Protein AF-A0A813EN45-F1 (afdb_monomer)

Radius of gyration: 34.72 Å; Cα contacts (8 Å, |Δi|>4): 84; chains: 1; bounding box: 83×71×95 Å

Structure (mmCIF, N/CA/C/O backbone):
data_AF-A0A813EN45-F1
#
_entry.id   AF-A0A813EN45-F1
#
loop_
_atom_site.group_PDB
_atom_site.id
_atom_site.type_symbol
_atom_site.label_atom_id
_atom_site.label_alt_id
_atom_site.label_comp_id
_atom_site.label_asym_id
_atom_site.label_entity_id
_atom_site.label_seq_id
_atom_site.pdbx_PDB_ins_code
_atom_site.Cartn_x
_atom_site.Cartn_y
_atom_site.Cartn_z
_atom_site.occupancy
_atom_site.B_iso_or_equiv
_atom_site.auth_seq_id
_atom_site.auth_comp_id
_atom_site.auth_asym_id
_atom_site.auth_atom_id
_atom_site.pdbx_PDB_model_num
ATOM 1 N N . MET A 1 1 ? 45.796 -22.413 -39.050 1.00 43.69 1 MET A N 1
ATOM 2 C CA . MET A 1 1 ? 46.632 -21.240 -38.717 1.00 43.69 1 MET A CA 1
ATOM 3 C C . MET A 1 1 ? 46.067 -20.668 -37.419 1.00 43.69 1 MET A C 1
ATOM 5 O O . MET A 1 1 ? 45.232 -19.786 -37.463 1.00 43.69 1 MET A O 1
ATOM 9 N N . SER A 1 2 ? 46.197 -21.335 -36.271 1.00 37.88 2 SER A N 1
ATOM 10 C CA . SER A 1 2 ? 47.425 -21.725 -35.551 1.00 37.88 2 SER A CA 1
ATOM 11 C C . SER A 1 2 ? 48.156 -20.500 -34.988 1.00 37.88 2 SER A C 1
ATOM 13 O O . SER A 1 2 ? 49.030 -19.969 -35.656 1.00 37.88 2 SER A O 1
ATOM 15 N N . SER A 1 3 ? 47.797 -20.033 -33.788 1.00 39.19 3 SER A N 1
ATOM 16 C CA . SER A 1 3 ? 48.584 -20.350 -32.586 1.00 39.19 3 SER A CA 1
ATOM 17 C C . SER A 1 3 ? 47.949 -19.822 -31.282 1.00 39.19 3 SER A C 1
ATOM 19 O O . SER A 1 3 ? 47.210 -18.839 -31.327 1.00 39.19 3 SER A O 1
ATOM 21 N N . PRO A 1 4 ? 48.217 -20.480 -30.135 1.00 59.47 4 PRO A N 1
ATOM 22 C CA . PRO A 1 4 ? 47.580 -20.261 -28.834 1.00 59.47 4 PRO A CA 1
ATOM 23 C C . PRO A 1 4 ? 48.483 -19.489 -27.849 1.00 59.47 4 PRO A C 1
ATOM 25 O O . PRO A 1 4 ? 49.702 -19.479 -28.001 1.00 59.47 4 PRO A O 1
ATOM 28 N N . ALA A 1 5 ? 47.911 -18.913 -26.785 1.00 42.69 5 ALA A N 1
ATOM 29 C CA . ALA A 1 5 ? 48.680 -18.321 -25.685 1.00 42.69 5 ALA A CA 1
ATOM 30 C C . ALA A 1 5 ? 48.184 -18.804 -24.309 1.00 42.69 5 ALA A C 1
ATOM 32 O O . ALA A 1 5 ? 47.153 -18.378 -23.799 1.00 42.69 5 ALA A O 1
ATOM 33 N N . ALA A 1 6 ? 48.956 -19.759 -23.788 1.00 38.41 6 ALA A N 1
ATOM 34 C CA . ALA A 1 6 ? 49.387 -19.988 -22.410 1.00 38.41 6 ALA A CA 1
ATOM 35 C C . ALA A 1 6 ? 48.493 -19.565 -21.224 1.00 38.41 6 ALA A C 1
ATOM 37 O O . ALA A 1 6 ? 48.402 -18.413 -20.810 1.00 38.41 6 ALA A O 1
ATOM 38 N N . SER A 1 7 ? 47.999 -20.611 -20.573 1.00 38.81 7 SER A N 1
ATOM 39 C CA . SER A 1 7 ? 47.688 -20.757 -19.156 1.00 38.81 7 SER A CA 1
ATOM 40 C C . SER A 1 7 ? 48.871 -20.453 -18.221 1.00 38.81 7 SER A C 1
ATOM 42 O O . SER A 1 7 ? 49.912 -21.095 -18.333 1.00 38.81 7 SER A O 1
ATOM 44 N N . HIS A 1 8 ? 48.658 -19.601 -17.211 1.00 38.53 8 HIS A N 1
ATOM 45 C CA . HIS A 1 8 ? 49.369 -19.679 -15.930 1.00 38.53 8 HIS A CA 1
ATOM 46 C C . HIS A 1 8 ? 48.362 -19.771 -14.782 1.00 38.53 8 HIS A C 1
ATOM 48 O O . HIS A 1 8 ? 47.546 -18.888 -14.529 1.00 38.53 8 HIS A O 1
ATOM 54 N N . MET A 1 9 ? 48.424 -20.930 -14.145 1.00 34.69 9 MET A N 1
ATOM 55 C CA . MET A 1 9 ? 47.589 -21.460 -13.085 1.00 34.69 9 MET A CA 1
ATOM 56 C C . MET A 1 9 ? 48.304 -21.148 -11.766 1.00 34.69 9 MET A C 1
ATOM 58 O O . MET A 1 9 ? 49.352 -21.725 -11.496 1.00 34.69 9 MET A O 1
ATOM 62 N N . PHE A 1 10 ? 47.784 -20.200 -10.980 1.00 40.97 10 PHE A N 1
ATOM 63 C CA . PHE A 1 10 ? 48.254 -19.958 -9.614 1.00 40.97 10 PHE A CA 1
ATOM 64 C C . PHE A 1 10 ? 47.323 -20.671 -8.634 1.00 40.97 10 PHE A C 1
ATOM 66 O O . PHE A 1 10 ? 46.146 -20.339 -8.491 1.00 40.97 10 PHE A O 1
ATOM 73 N N . ASP A 1 11 ? 47.884 -21.702 -8.015 1.00 43.72 11 ASP A N 1
ATOM 74 C CA . ASP A 1 11 ? 47.304 -22.540 -6.979 1.00 43.72 11 ASP A CA 1
ATOM 75 C C . ASP A 1 11 ? 47.348 -21.785 -5.639 1.00 43.72 11 ASP A C 1
ATOM 77 O O . ASP A 1 11 ? 48.415 -21.530 -5.082 1.00 43.72 11 ASP A O 1
ATOM 81 N N . ALA A 1 12 ? 46.183 -21.372 -5.141 1.00 40.09 12 ALA A N 1
ATOM 82 C CA . ALA A 1 12 ? 46.012 -20.793 -3.808 1.00 40.09 12 ALA A CA 1
ATOM 83 C C . ALA A 1 12 ? 44.749 -21.370 -3.153 1.00 40.09 12 ALA A C 1
ATOM 85 O O . ALA A 1 12 ? 43.857 -20.654 -2.699 1.00 40.09 12 ALA A O 1
ATOM 86 N N . GLY A 1 13 ? 44.646 -22.700 -3.150 1.00 38.34 13 GLY A N 1
ATOM 87 C CA . GLY A 1 13 ? 43.582 -23.442 -2.483 1.00 38.34 13 GLY A CA 1
ATOM 88 C C . GLY A 1 13 ? 44.123 -24.294 -1.343 1.00 38.34 13 GLY A C 1
ATOM 89 O O . GLY A 1 13 ? 44.263 -25.498 -1.515 1.00 38.34 13 GLY A O 1
ATOM 90 N N . ARG A 1 14 ? 44.419 -23.695 -0.180 1.00 45.34 14 ARG A N 1
ATOM 91 C CA . ARG A 1 14 ? 44.583 -24.399 1.112 1.00 45.34 14 ARG A CA 1
ATOM 92 C C . ARG A 1 14 ? 44.740 -23.379 2.247 1.00 45.34 14 ARG A C 1
ATOM 94 O O . ARG A 1 14 ? 45.846 -22.932 2.488 1.00 45.34 14 ARG A O 1
ATOM 101 N N . CYS A 1 15 ? 43.628 -22.972 2.878 1.00 39.81 15 CYS A N 1
ATOM 102 C CA . CYS A 1 15 ? 43.541 -22.425 4.254 1.00 39.81 15 CYS A CA 1
ATOM 103 C C . CYS A 1 15 ? 42.131 -21.868 4.552 1.00 39.81 15 CYS A C 1
ATOM 105 O O . CYS A 1 15 ? 41.956 -20.677 4.773 1.00 39.81 15 CYS A O 1
ATOM 107 N N . CYS A 1 16 ? 41.088 -22.704 4.540 1.00 40.62 16 CYS A N 1
ATOM 108 C CA . CYS A 1 16 ? 39.801 -22.362 5.176 1.00 40.62 16 CYS A CA 1
ATOM 109 C C . CYS A 1 16 ? 39.004 -23.634 5.500 1.00 40.62 16 CYS A C 1
ATOM 111 O O . CYS A 1 16 ? 37.876 -23.834 5.061 1.00 40.62 16 CYS A O 1
ATOM 113 N N . ALA A 1 17 ? 39.624 -24.529 6.266 1.00 42.03 17 ALA A N 1
ATOM 114 C CA . ALA A 1 17 ? 38.972 -25.702 6.841 1.00 42.03 17 ALA A CA 1
ATOM 115 C C . ALA A 1 17 ? 39.254 -25.762 8.349 1.00 42.03 17 ALA A C 1
ATOM 117 O O . ALA A 1 17 ? 39.798 -26.740 8.836 1.00 42.03 17 ALA A O 1
ATOM 118 N N . ALA A 1 18 ? 38.950 -24.685 9.085 1.00 46.12 18 ALA A N 1
ATOM 119 C CA . ALA A 1 18 ? 39.051 -24.665 10.550 1.00 46.12 18 ALA A CA 1
ATOM 120 C C . ALA A 1 18 ? 38.318 -23.462 11.182 1.00 46.12 18 ALA A C 1
ATOM 122 O O . ALA A 1 18 ? 38.946 -22.607 11.790 1.00 46.12 18 ALA A O 1
ATOM 123 N N . SER A 1 19 ? 36.991 -23.359 11.042 1.00 42.56 19 SER A N 1
ATOM 124 C CA . SER A 1 19 ? 36.170 -22.482 11.912 1.00 42.56 19 SER A CA 1
ATOM 125 C C . SER A 1 19 ? 34.670 -22.756 11.768 1.00 42.56 19 SER A C 1
ATOM 127 O O . SER A 1 19 ? 33.851 -21.861 11.579 1.00 42.56 19 SER A O 1
ATOM 129 N N . ARG A 1 20 ? 34.273 -24.030 11.849 1.00 47.34 20 ARG A N 1
ATOM 130 C CA . ARG A 1 20 ? 32.856 -24.418 11.900 1.00 47.34 20 ARG A CA 1
ATOM 131 C C . ARG A 1 20 ? 32.581 -25.235 13.162 1.00 47.34 20 ARG A C 1
ATOM 133 O O . ARG A 1 20 ? 32.232 -26.403 13.098 1.00 47.34 20 ARG A O 1
ATOM 140 N N . ALA A 1 21 ? 32.782 -24.610 14.318 1.00 47.41 21 ALA A N 1
ATOM 141 C CA . ALA A 1 21 ? 32.284 -25.086 15.605 1.00 47.41 21 ALA A CA 1
ATOM 142 C C . ALA A 1 21 ? 32.226 -23.902 16.581 1.00 47.41 21 ALA A C 1
ATOM 144 O O . ALA A 1 21 ? 33.220 -23.199 16.731 1.00 47.41 21 ALA A O 1
ATOM 145 N N . ARG A 1 22 ? 31.091 -23.743 17.277 1.00 48.81 22 ARG A N 1
ATOM 146 C CA . ARG A 1 22 ? 30.780 -22.745 18.330 1.00 48.81 22 ARG A CA 1
ATOM 147 C C . ARG A 1 22 ? 30.177 -21.414 17.859 1.00 48.81 22 ARG A C 1
ATOM 149 O O . ARG A 1 22 ? 30.817 -20.375 17.902 1.00 48.81 22 ARG A O 1
ATOM 156 N N . ALA A 1 23 ? 28.886 -21.445 17.529 1.00 39.84 23 ALA A N 1
ATOM 157 C CA . ALA A 1 23 ? 27.969 -20.323 17.774 1.00 39.84 23 ALA A CA 1
ATOM 158 C C . ALA A 1 23 ? 26.514 -20.828 17.791 1.00 39.84 23 ALA A C 1
ATOM 160 O O . ALA A 1 23 ? 25.666 -20.397 17.016 1.00 39.84 23 ALA A O 1
ATOM 161 N N . SER A 1 24 ? 26.239 -21.806 18.652 1.00 44.69 24 SER A N 1
ATOM 162 C CA . SER A 1 24 ? 24.906 -22.374 18.877 1.00 44.69 24 SER A CA 1
ATOM 163 C C . SER A 1 24 ? 24.589 -22.409 20.370 1.00 44.69 24 SER A C 1
ATOM 165 O O . SER A 1 24 ? 24.261 -23.456 20.905 1.00 44.69 24 SER A O 1
ATOM 167 N N . VAL A 1 25 ? 24.721 -21.269 21.054 1.00 51.72 25 VAL A N 1
ATOM 168 C CA . VAL A 1 25 ? 24.145 -21.007 22.384 1.00 51.72 25 VAL A CA 1
ATOM 169 C C . VAL A 1 25 ? 23.902 -19.494 22.463 1.00 51.72 25 VAL A C 1
ATOM 171 O O . VAL A 1 25 ? 24.770 -18.736 22.048 1.00 51.72 25 VAL A O 1
ATOM 174 N N . LEU A 1 26 ? 22.744 -19.070 22.986 1.00 45.81 26 LEU A N 1
ATOM 175 C CA . LEU A 1 26 ? 22.243 -17.682 23.130 1.00 45.81 26 LEU A CA 1
ATOM 176 C C . LEU A 1 26 ? 21.342 -17.161 21.997 1.00 45.81 26 LEU A C 1
ATOM 178 O O . LEU A 1 26 ? 21.566 -16.113 21.397 1.00 45.81 26 LEU A O 1
ATOM 182 N N . ARG A 1 27 ? 20.210 -17.842 21.798 1.00 42.97 27 ARG A N 1
ATOM 183 C CA . ARG A 1 27 ? 18.949 -17.144 21.500 1.00 42.97 27 ARG A CA 1
ATOM 184 C C . ARG A 1 27 ? 17.768 -17.907 22.107 1.00 42.97 27 ARG A C 1
ATOM 186 O O . ARG A 1 27 ? 16.936 -18.481 21.419 1.00 42.97 27 ARG A O 1
ATOM 193 N N . CYS A 1 28 ? 17.742 -17.941 23.437 1.00 42.56 28 CYS A N 1
ATOM 194 C CA . CYS A 1 28 ? 16.607 -18.412 24.223 1.00 42.56 28 CYS A CA 1
ATOM 195 C C . CYS A 1 28 ? 16.289 -17.350 25.281 1.00 42.56 28 CYS A C 1
ATOM 197 O O . CYS A 1 28 ? 16.775 -17.415 26.401 1.00 42.56 28 CYS A O 1
ATOM 199 N N . SER A 1 29 ? 15.550 -16.310 24.896 1.00 45.91 29 SER A N 1
ATOM 200 C CA . SER A 1 29 ? 14.764 -15.499 25.830 1.00 45.91 29 SER A CA 1
ATOM 201 C C . SER A 1 29 ? 13.770 -14.641 25.048 1.00 45.91 29 SER A C 1
ATOM 203 O O . SER A 1 29 ? 14.112 -14.069 24.016 1.00 45.91 29 SER A O 1
ATOM 205 N N . ALA A 1 30 ? 12.545 -14.577 25.565 1.00 43.91 30 ALA A N 1
ATOM 206 C CA . ALA A 1 30 ? 11.435 -13.721 25.147 1.00 43.91 30 ALA A CA 1
ATOM 207 C C . ALA A 1 30 ? 10.632 -14.122 23.892 1.00 43.91 30 ALA A C 1
ATOM 209 O O . ALA A 1 30 ? 10.279 -13.292 23.059 1.00 43.91 30 ALA A O 1
ATOM 210 N N . ARG A 1 31 ? 10.182 -15.383 23.835 1.00 43.97 31 ARG A N 1
ATOM 211 C CA . ARG A 1 31 ? 8.926 -15.736 23.146 1.00 43.97 31 ARG A CA 1
ATOM 212 C C . ARG A 1 31 ? 7.759 -15.444 24.100 1.00 43.97 31 ARG A C 1
ATOM 214 O O . ARG A 1 31 ? 7.296 -16.341 24.802 1.00 43.97 31 ARG A O 1
ATOM 221 N N . ARG A 1 32 ? 7.319 -14.179 24.186 1.00 41.09 32 ARG A N 1
ATOM 222 C CA . ARG A 1 32 ? 6.077 -13.832 24.902 1.00 41.09 32 ARG A CA 1
ATOM 223 C C . ARG A 1 32 ? 4.913 -14.496 24.174 1.00 41.09 32 ARG A C 1
ATOM 225 O O . ARG A 1 32 ? 4.582 -14.132 23.050 1.00 41.09 32 ARG A O 1
ATOM 232 N N . ARG A 1 33 ? 4.327 -15.502 24.824 1.00 40.75 33 ARG A N 1
ATOM 233 C CA . ARG A 1 33 ? 3.014 -16.042 24.478 1.00 40.75 33 ARG A CA 1
ATOM 234 C C . ARG A 1 33 ? 2.013 -14.913 24.674 1.00 40.75 33 ARG A C 1
ATOM 236 O O . ARG A 1 33 ? 1.799 -14.475 25.800 1.00 40.75 33 ARG A O 1
ATOM 243 N N . VAL A 1 34 ? 1.420 -14.444 23.585 1.00 41.75 34 VAL A N 1
ATOM 244 C CA . VAL A 1 34 ? 0.148 -13.732 23.660 1.00 41.75 34 VAL A CA 1
ATOM 245 C C . VAL A 1 34 ? -0.863 -14.808 24.041 1.00 41.75 34 VAL A C 1
ATOM 247 O O . VAL A 1 34 ? -1.192 -15.675 23.234 1.00 41.75 34 VAL A O 1
ATOM 250 N N . GLY A 1 35 ? -1.220 -14.854 25.323 1.00 35.97 35 GLY A N 1
ATOM 251 C CA . GLY A 1 35 ? -2.236 -15.758 25.837 1.00 35.97 35 GLY A CA 1
ATOM 252 C C . GLY A 1 35 ? -3.591 -15.313 25.316 1.00 35.97 35 GLY A C 1
ATOM 253 O O . GLY A 1 35 ? -4.263 -14.518 25.958 1.00 35.97 35 GLY A O 1
ATOM 254 N N . TRP A 1 36 ? -3.980 -15.807 24.145 1.00 40.97 36 TRP A N 1
ATOM 255 C CA . TRP A 1 36 ? -5.390 -15.900 23.804 1.00 40.97 36 TRP A CA 1
ATOM 256 C C . TRP A 1 36 ? -5.967 -16.987 24.706 1.00 40.97 36 TRP A C 1
ATOM 258 O O . TRP A 1 36 ? -5.735 -18.177 24.489 1.00 40.97 36 TRP A O 1
ATOM 268 N N . GLY A 1 37 ? -6.644 -16.562 25.772 1.00 41.97 37 GLY A N 1
ATOM 269 C CA . GLY A 1 37 ? -7.490 -17.417 26.594 1.00 41.97 37 GLY A CA 1
ATOM 270 C C . GLY A 1 37 ? -8.698 -17.860 25.779 1.00 41.97 37 GLY A C 1
ATOM 271 O O . GLY A 1 37 ? -9.798 -17.365 25.980 1.00 41.97 37 GLY A O 1
ATOM 272 N N . ALA A 1 38 ? -8.473 -18.752 24.818 1.00 42.91 38 ALA A N 1
ATOM 273 C CA . ALA A 1 38 ? -9.520 -19.418 24.071 1.00 42.91 38 ALA A CA 1
ATOM 274 C C . ALA A 1 38 ? -9.946 -20.666 24.850 1.00 42.91 38 ALA A C 1
ATOM 276 O O . ALA A 1 38 ? -9.149 -21.575 25.096 1.00 42.91 38 ALA A O 1
ATOM 277 N N . SER A 1 39 ? -11.217 -20.675 25.240 1.00 45.75 39 SER A N 1
ATOM 278 C CA . SER A 1 39 ? -11.934 -21.825 25.778 1.00 45.75 39 SER A CA 1
ATOM 279 C C . SER A 1 39 ? -11.652 -23.080 24.937 1.00 45.75 39 SER A C 1
ATOM 281 O O . SER A 1 39 ? -11.812 -23.098 23.715 1.00 45.75 39 SER A O 1
ATOM 283 N N . ALA A 1 40 ? -11.176 -24.133 25.600 1.00 47.03 40 ALA A N 1
ATOM 284 C CA . ALA A 1 40 ? -10.474 -25.278 25.020 1.00 47.03 40 ALA A CA 1
ATOM 285 C C . ALA A 1 40 ? -11.354 -26.291 24.251 1.00 47.03 40 ALA A C 1
ATOM 287 O O . ALA A 1 40 ? -11.049 -27.482 24.249 1.00 47.03 40 ALA A O 1
ATOM 288 N N . ARG A 1 41 ? -12.443 -25.869 23.593 1.00 48.84 41 ARG A N 1
ATOM 289 C CA . ARG A 1 41 ? -13.335 -26.795 22.858 1.00 48.84 41 ARG A CA 1
ATOM 290 C C . ARG A 1 41 ? -13.594 -26.462 21.380 1.00 48.84 41 ARG A C 1
ATOM 292 O O . ARG A 1 41 ? -14.343 -27.191 20.747 1.00 48.84 41 ARG A O 1
ATOM 299 N N . GLY A 1 42 ? -12.938 -25.449 20.799 1.00 46.62 42 GLY A N 1
ATOM 300 C CA . GLY A 1 42 ? -13.138 -25.058 19.384 1.00 46.62 42 GLY A CA 1
ATOM 301 C C . GLY A 1 42 ? -11.900 -25.089 18.469 1.00 46.62 42 GLY A C 1
ATOM 302 O O . GLY A 1 42 ? -11.968 -24.652 17.325 1.00 46.62 42 GLY A O 1
ATOM 303 N N . ALA A 1 43 ? -10.745 -25.564 18.947 1.00 47.56 43 ALA A N 1
ATOM 304 C CA . ALA A 1 43 ? -9.442 -25.272 18.330 1.00 47.56 43 ALA A CA 1
ATOM 305 C C . ALA A 1 43 ? -9.049 -26.101 17.083 1.00 47.56 43 ALA A C 1
ATOM 307 O O . ALA A 1 43 ? -7.999 -25.833 16.497 1.00 47.56 43 ALA A O 1
ATOM 308 N N . SER A 1 44 ? -9.835 -27.089 16.641 1.00 50.59 44 SER A N 1
ATOM 309 C CA . SER A 1 44 ? -9.430 -27.942 15.505 1.00 50.59 44 SER A CA 1
ATOM 310 C C . SER A 1 44 ? -9.873 -27.423 14.132 1.00 50.59 44 SER A C 1
ATOM 312 O O . SER A 1 44 ? -9.213 -27.716 13.137 1.00 50.59 44 SER A O 1
ATOM 314 N N . LEU A 1 45 ? -10.931 -26.610 14.053 1.00 54.72 45 LEU A N 1
ATOM 315 C CA . LEU A 1 45 ? -11.498 -26.185 12.766 1.00 54.72 45 LEU A CA 1
ATOM 316 C C . LEU A 1 45 ? -10.827 -24.929 12.190 1.00 54.72 45 LEU A C 1
ATOM 318 O O . LEU A 1 45 ? -10.567 -24.871 10.991 1.00 54.72 45 LEU A O 1
ATOM 322 N N . GLY A 1 46 ? -10.452 -23.955 13.026 1.00 54.44 46 GLY A N 1
ATOM 323 C CA . GLY A 1 46 ? -9.864 -22.690 12.554 1.00 54.44 46 GLY A CA 1
ATOM 324 C C . GLY A 1 46 ? -8.463 -22.835 11.941 1.00 54.44 46 GLY A C 1
ATOM 325 O O . GLY A 1 46 ? -8.155 -22.215 10.925 1.00 54.44 46 GLY A O 1
ATOM 326 N N . SER A 1 47 ? -7.622 -23.707 12.509 1.00 57.47 47 SER A N 1
ATOM 327 C CA . SER A 1 47 ? -6.273 -23.967 11.978 1.00 57.47 47 SER A CA 1
ATOM 328 C C . SER A 1 47 ? -6.321 -24.780 10.680 1.00 57.47 47 SER A C 1
ATOM 330 O O . SER A 1 47 ? -5.539 -24.542 9.758 1.00 57.47 47 SER A O 1
ATOM 332 N N . ALA A 1 48 ? -7.297 -25.690 10.578 1.00 59.59 48 ALA A N 1
ATOM 333 C CA . ALA A 1 48 ? -7.557 -26.440 9.360 1.00 59.59 48 ALA A CA 1
ATOM 334 C C . ALA A 1 48 ? -8.077 -25.524 8.246 1.00 59.59 48 ALA A C 1
ATOM 336 O O . ALA A 1 48 ? -7.543 -25.598 7.147 1.00 59.59 48 ALA A O 1
ATOM 337 N N . LEU A 1 49 ? -9.017 -24.607 8.519 1.00 63.12 49 LEU A N 1
ATOM 338 C CA . LEU A 1 49 ? -9.507 -23.647 7.520 1.00 63.12 49 LEU A CA 1
ATOM 339 C C . LEU A 1 49 ? -8.434 -22.655 7.060 1.00 63.12 49 LEU A C 1
ATOM 341 O O . LEU A 1 49 ? -8.403 -22.306 5.885 1.00 63.12 49 LEU A O 1
ATOM 345 N N . CYS A 1 50 ? -7.527 -22.228 7.941 1.00 52.97 50 CYS A N 1
ATOM 346 C CA . CYS A 1 50 ? -6.443 -21.323 7.555 1.00 52.97 50 CYS A CA 1
ATOM 347 C C . CYS A 1 50 ? -5.435 -22.020 6.618 1.00 52.97 50 CYS A C 1
ATOM 349 O O . CYS A 1 50 ? -5.053 -21.471 5.585 1.00 52.97 50 CYS A O 1
ATOM 351 N N . LEU A 1 51 ? -5.083 -23.278 6.909 1.00 64.75 51 LEU A N 1
ATOM 352 C CA . LEU A 1 51 ? -4.253 -24.099 6.020 1.00 64.75 51 LEU A CA 1
ATOM 353 C C . LEU A 1 51 ? -4.995 -24.516 4.742 1.00 64.75 51 LEU A C 1
ATOM 355 O O . LEU A 1 51 ? -4.366 -24.604 3.686 1.00 64.75 51 LEU A O 1
ATOM 359 N N . LEU A 1 52 ? -6.315 -24.729 4.808 1.00 66.19 52 LEU A N 1
ATOM 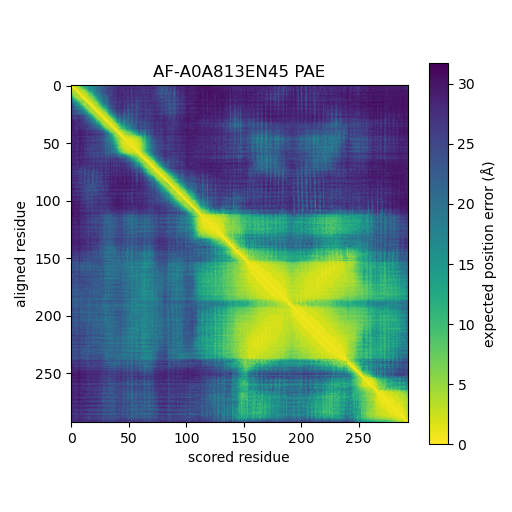360 C CA . LEU A 1 52 ? -7.137 -25.022 3.636 1.00 66.19 52 LEU A CA 1
ATOM 361 C C . LEU A 1 52 ? -7.250 -23.797 2.731 1.00 66.19 52 LEU A C 1
ATOM 363 O O . LEU A 1 52 ? -7.098 -23.966 1.535 1.00 66.19 52 LEU A O 1
ATOM 367 N N . CYS A 1 53 ? -7.422 -22.582 3.260 1.00 55.62 53 CYS A N 1
ATOM 368 C CA . CYS A 1 53 ? -7.449 -21.344 2.471 1.00 55.62 53 CYS A CA 1
ATOM 369 C C . CYS A 1 53 ? -6.107 -21.060 1.789 1.00 55.62 53 CYS A C 1
ATOM 371 O O . CYS A 1 53 ? -6.089 -20.709 0.610 1.00 55.62 53 CYS A O 1
ATOM 373 N N . VAL A 1 54 ? -4.982 -21.276 2.482 1.00 58.50 54 VAL A N 1
ATOM 374 C CA . VAL A 1 54 ? -3.645 -21.151 1.873 1.00 58.50 54 VAL A CA 1
ATOM 375 C C . VAL A 1 54 ? -3.432 -22.217 0.789 1.00 58.50 54 VAL A C 1
ATOM 377 O O . VAL A 1 54 ? -2.844 -21.924 -0.252 1.00 58.50 54 VAL A O 1
ATOM 380 N N . ARG A 1 55 ? -3.962 -23.436 0.968 1.00 60.88 55 ARG A N 1
ATOM 381 C CA . ARG A 1 55 ? -3.938 -24.476 -0.076 1.00 60.88 55 ARG A CA 1
ATOM 382 C C . ARG A 1 55 ? -4.938 -24.242 -1.211 1.00 60.88 55 ARG A C 1
ATOM 384 O O . ARG A 1 55 ? -4.621 -24.581 -2.344 1.00 60.88 55 ARG A O 1
ATOM 391 N N . LEU A 1 56 ? -6.105 -23.653 -0.954 1.00 50.97 56 LEU A N 1
ATOM 392 C CA . LEU A 1 56 ? -7.124 -23.380 -1.972 1.00 50.97 56 LEU A CA 1
ATOM 393 C C . LEU A 1 56 ? -6.738 -22.179 -2.840 1.00 50.97 56 LEU A C 1
ATOM 395 O O . LEU A 1 56 ? -6.975 -22.219 -4.044 1.00 50.97 56 LEU A O 1
ATOM 399 N N . GLN A 1 57 ? -6.062 -21.167 -2.280 1.00 52.81 57 GLN A N 1
ATOM 400 C CA . GLN A 1 57 ? -5.418 -20.122 -3.088 1.00 52.81 57 GLN A CA 1
ATOM 401 C C . GLN A 1 57 ? -4.316 -20.685 -3.995 1.00 52.81 57 GLN A C 1
ATOM 403 O O . GLN A 1 57 ? -4.100 -20.156 -5.082 1.00 52.81 57 GLN A O 1
ATOM 408 N N . LEU A 1 58 ? -3.668 -21.782 -3.592 1.00 47.41 58 LEU A N 1
ATOM 409 C CA . LEU A 1 58 ? -2.704 -22.493 -4.433 1.00 47.41 58 LEU A CA 1
ATOM 410 C C . LEU A 1 58 ? -3.362 -23.384 -5.506 1.00 47.41 58 LEU A C 1
ATOM 412 O O . LEU A 1 58 ? -2.718 -23.667 -6.512 1.00 47.41 58 LEU A O 1
ATOM 416 N N . SER A 1 59 ? -4.622 -23.804 -5.326 1.00 50.03 59 SER A N 1
ATOM 417 C CA . SER A 1 59 ? -5.307 -24.747 -6.232 1.00 50.03 59 SER A CA 1
ATOM 418 C C . SER A 1 59 ? -6.345 -24.123 -7.175 1.00 50.03 59 SER A C 1
ATOM 420 O O . SER A 1 59 ? -6.555 -24.663 -8.257 1.00 50.03 59 SER A O 1
ATOM 422 N N . CYS A 1 60 ? -6.980 -22.992 -6.842 1.00 39.75 60 CYS A N 1
ATOM 423 C CA . CYS A 1 60 ? -8.011 -22.368 -7.698 1.00 39.75 60 CYS A CA 1
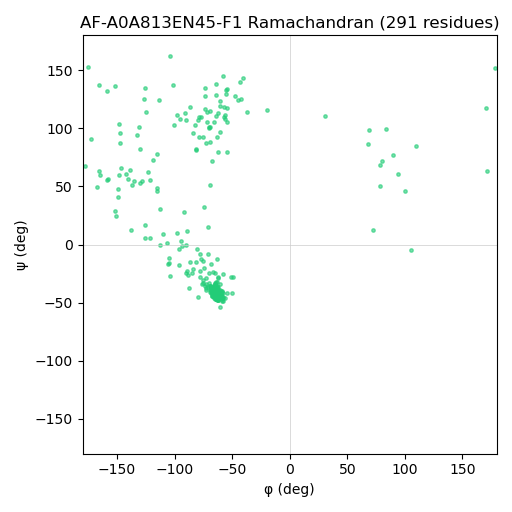ATOM 424 C C . CYS A 1 60 ? -7.465 -21.360 -8.726 1.00 39.75 60 CYS A C 1
ATOM 426 O O . CYS A 1 60 ? -8.229 -20.650 -9.375 1.00 39.75 60 CYS A O 1
ATOM 428 N N . ALA A 1 61 ? -6.148 -21.314 -8.916 1.00 43.75 61 ALA A N 1
ATOM 429 C CA . ALA A 1 61 ? -5.480 -20.397 -9.829 1.00 43.75 61 ALA A CA 1
ATOM 430 C C . ALA A 1 61 ? -4.646 -21.120 -10.910 1.00 43.75 61 ALA A C 1
ATOM 432 O O . ALA A 1 61 ? -3.470 -20.785 -11.074 1.00 43.75 61 ALA A O 1
ATOM 433 N N . PRO A 1 62 ? -5.207 -22.047 -11.720 1.00 46.22 62 PRO A N 1
ATOM 434 C CA . PRO A 1 62 ? -4.465 -22.589 -12.861 1.00 46.22 62 PRO A CA 1
ATOM 435 C C . PRO A 1 62 ? -4.127 -21.510 -13.915 1.00 46.22 62 PRO A C 1
ATOM 437 O O . PRO A 1 62 ? -3.276 -21.742 -14.764 1.00 46.22 62 PRO A O 1
ATOM 440 N N . GLY A 1 63 ? -4.727 -20.310 -13.829 1.00 45.12 63 GLY A N 1
ATOM 441 C CA . GLY A 1 63 ? -4.392 -19.143 -14.661 1.00 45.12 63 GLY A CA 1
ATOM 442 C C . GLY A 1 63 ? -3.582 -18.027 -13.979 1.00 45.12 63 GLY A C 1
ATOM 443 O O . GLY A 1 63 ? -3.079 -17.151 -14.673 1.00 45.12 63 GLY A O 1
ATOM 444 N N . PHE A 1 64 ? -3.417 -18.041 -12.649 1.00 42.84 64 PHE A N 1
ATOM 445 C CA . PHE A 1 64 ? -2.676 -16.996 -11.909 1.00 42.84 64 PHE A CA 1
ATOM 446 C C . PHE A 1 64 ? -1.281 -17.458 -11.448 1.00 42.84 64 PHE A C 1
ATOM 448 O O . PHE A 1 64 ? -0.415 -16.629 -11.173 1.00 42.84 64 PHE A O 1
ATOM 455 N N . ALA A 1 65 ? -1.010 -18.768 -11.460 1.00 39.31 65 ALA A N 1
ATOM 456 C CA . ALA A 1 65 ? 0.325 -19.315 -11.202 1.00 39.31 65 ALA A CA 1
ATOM 457 C C . ALA A 1 65 ? 1.309 -19.147 -12.384 1.00 39.31 65 ALA A C 1
ATOM 459 O O . ALA A 1 65 ? 2.516 -19.267 -12.192 1.00 39.31 65 ALA A O 1
ATOM 460 N N . ALA A 1 66 ? 0.830 -18.814 -13.590 1.00 39.12 66 ALA A N 1
ATOM 461 C CA . ALA A 1 66 ? 1.692 -18.638 -14.765 1.00 39.12 66 ALA A CA 1
ATOM 462 C C . ALA A 1 66 ? 2.389 -17.262 -14.837 1.00 39.12 66 ALA A C 1
ATOM 464 O O . ALA A 1 66 ? 3.356 -17.106 -15.576 1.00 39.12 66 ALA A O 1
ATOM 465 N N . ALA A 1 67 ? 1.945 -16.269 -14.057 1.00 41.84 67 ALA A N 1
ATOM 466 C CA . ALA A 1 67 ? 2.498 -14.911 -14.105 1.00 41.84 67 ALA A CA 1
ATOM 467 C C . ALA A 1 67 ? 3.396 -14.547 -12.907 1.00 41.84 67 ALA A C 1
ATOM 469 O O . ALA A 1 67 ? 4.183 -13.607 -12.996 1.00 41.84 67 ALA A O 1
ATOM 470 N N . ALA A 1 68 ? 3.326 -15.302 -11.804 1.00 41.41 68 ALA A N 1
ATOM 471 C CA . ALA A 1 68 ? 4.126 -15.053 -10.600 1.00 41.41 68 ALA A CA 1
ATOM 472 C C . ALA A 1 68 ? 5.419 -15.897 -10.512 1.00 41.41 68 ALA A C 1
ATOM 474 O O . ALA A 1 68 ? 6.215 -15.695 -9.599 1.00 41.41 68 ALA A O 1
ATOM 475 N N . VAL A 1 69 ? 5.660 -16.815 -11.461 1.00 41.56 69 VAL A N 1
ATOM 476 C CA . VAL A 1 69 ? 6.836 -17.722 -11.481 1.00 41.56 69 VAL A CA 1
ATOM 477 C C . VAL A 1 69 ? 7.631 -17.638 -12.802 1.00 41.56 69 VAL A C 1
ATOM 479 O O . VAL A 1 69 ? 8.485 -18.468 -13.082 1.00 41.56 69 VAL A O 1
ATOM 482 N N . ALA A 1 70 ? 7.437 -16.586 -13.605 1.00 38.16 70 ALA A N 1
ATOM 483 C CA . ALA A 1 70 ? 8.190 -16.362 -14.850 1.00 38.16 70 ALA A CA 1
ATOM 484 C C . ALA A 1 70 ? 9.126 -15.134 -14.802 1.00 38.16 70 ALA A C 1
ATOM 486 O O . ALA A 1 70 ? 9.409 -14.521 -15.825 1.00 38.16 70 ALA A O 1
ATOM 487 N N . VAL A 1 71 ? 9.652 -14.792 -13.618 1.00 42.91 71 VAL A N 1
ATOM 488 C CA . VAL A 1 71 ? 10.905 -14.014 -13.472 1.00 42.91 71 VAL A CA 1
ATOM 489 C C . VAL A 1 71 ? 11.954 -14.896 -12.782 1.00 42.91 71 VAL A C 1
ATOM 491 O O . VAL A 1 71 ? 12.619 -14.522 -11.823 1.00 42.91 71 VAL A O 1
ATOM 494 N N . ALA A 1 72 ? 12.067 -16.135 -13.257 1.00 43.16 72 ALA A N 1
ATOM 495 C CA . ALA A 1 72 ? 13.171 -17.034 -12.961 1.00 43.16 72 ALA A CA 1
ATOM 496 C C . ALA A 1 72 ? 13.412 -17.927 -14.187 1.00 43.16 72 ALA A C 1
ATOM 498 O O . ALA A 1 72 ? 12.752 -18.943 -14.365 1.00 43.16 72 ALA A O 1
ATOM 499 N N . GLY A 1 73 ? 14.369 -17.533 -15.032 1.00 37.62 73 GLY A N 1
ATOM 500 C CA . GLY A 1 73 ? 15.013 -18.437 -15.987 1.00 37.62 73 GLY A CA 1
ATOM 501 C C . GLY A 1 73 ? 14.683 -18.214 -17.463 1.00 37.62 73 GLY A C 1
ATOM 502 O O . GLY A 1 73 ? 13.910 -18.962 -18.050 1.00 37.62 73 GLY A O 1
ATOM 503 N N . GLN A 1 74 ? 15.413 -17.299 -18.107 1.00 37.50 74 GLN A N 1
ATOM 504 C CA . GLN A 1 74 ? 16.044 -17.668 -19.375 1.00 37.50 74 GLN A CA 1
ATOM 505 C C . GLN A 1 74 ? 17.535 -17.966 -19.130 1.00 37.50 74 GLN A C 1
ATOM 507 O O . GLN A 1 74 ? 18.178 -17.251 -18.355 1.00 37.50 74 GLN A O 1
ATOM 512 N N . PRO A 1 75 ? 18.084 -19.034 -19.741 1.00 41.09 75 PRO A N 1
ATOM 513 C CA . PRO A 1 75 ? 19.456 -19.477 -19.542 1.00 41.09 75 PRO A CA 1
ATOM 514 C C . PRO A 1 75 ? 20.411 -18.602 -20.356 1.00 41.09 75 PRO A C 1
ATOM 516 O O . PRO A 1 75 ? 20.699 -18.878 -21.518 1.00 41.09 75 PRO A O 1
ATOM 519 N N . VAL A 1 76 ? 20.936 -17.547 -19.736 1.00 44.44 76 VAL A N 1
ATOM 520 C CA . VAL A 1 76 ? 22.121 -16.869 -20.269 1.00 44.44 76 VAL A CA 1
ATOM 521 C C . VAL A 1 76 ? 23.327 -17.764 -20.000 1.00 44.44 76 VAL A C 1
ATOM 523 O O . VAL A 1 76 ? 23.538 -18.244 -18.884 1.00 44.44 76 VAL A O 1
ATOM 526 N N . GLY A 1 77 ? 24.079 -18.024 -21.067 1.00 38.09 77 GLY A N 1
ATOM 527 C CA . GLY A 1 77 ? 25.252 -18.878 -21.099 1.00 38.09 77 GLY A CA 1
ATOM 528 C C . GLY A 1 77 ? 26.195 -18.671 -19.916 1.00 38.09 77 GLY A C 1
ATOM 529 O O . GLY A 1 77 ? 26.472 -17.566 -19.456 1.00 38.09 77 GLY A O 1
ATOM 530 N N . ARG A 1 78 ? 26.691 -19.809 -19.445 1.00 46.09 78 ARG A N 1
ATOM 531 C CA . ARG A 1 78 ? 27.605 -20.019 -18.329 1.00 46.09 78 ARG A CA 1
ATOM 532 C C . ARG A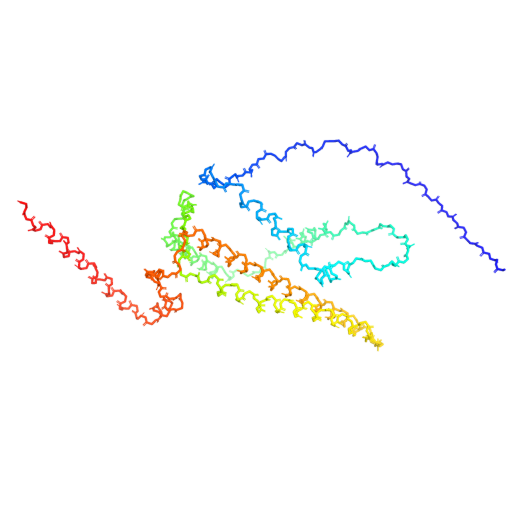 1 78 ? 28.956 -19.334 -18.577 1.00 46.09 78 ARG A C 1
ATOM 534 O O . ARG A 1 78 ? 29.929 -19.997 -18.921 1.00 46.09 78 ARG A O 1
ATOM 541 N N . ALA A 1 79 ? 29.038 -18.026 -18.358 1.00 38.22 79 ALA A N 1
ATOM 542 C CA . ALA A 1 79 ? 30.303 -17.332 -18.156 1.00 38.22 79 ALA A CA 1
ATOM 543 C C . ALA A 1 79 ? 30.625 -17.339 -16.654 1.00 38.22 79 ALA A C 1
ATOM 545 O O . ALA A 1 79 ? 29.982 -16.674 -15.844 1.00 38.22 79 ALA A O 1
ATOM 546 N N . ARG A 1 80 ? 31.613 -18.156 -16.276 1.00 52.59 80 ARG A N 1
ATOM 547 C CA . ARG A 1 80 ? 32.260 -18.119 -14.960 1.00 52.59 80 ARG A CA 1
ATOM 548 C C . ARG A 1 80 ? 32.834 -16.717 -14.729 1.00 52.59 80 ARG A C 1
ATOM 550 O O . ARG A 1 80 ? 33.857 -16.380 -15.309 1.00 52.59 80 ARG A O 1
ATOM 557 N N . ALA A 1 81 ? 32.232 -15.960 -13.822 1.00 39.56 81 ALA A N 1
ATOM 558 C CA . ALA A 1 81 ? 32.882 -14.851 -13.136 1.00 39.56 81 ALA A CA 1
ATOM 559 C C . ALA A 1 81 ? 32.573 -14.996 -11.644 1.00 39.56 81 ALA A C 1
ATOM 561 O O . ALA A 1 81 ? 31.507 -14.631 -11.154 1.00 39.56 81 ALA A O 1
ATOM 562 N N . HIS A 1 82 ? 33.494 -15.648 -10.940 1.00 43.09 82 HIS A N 1
ATOM 563 C CA . HIS A 1 82 ? 33.508 -15.671 -9.489 1.00 43.09 82 HIS A CA 1
ATOM 564 C C . HIS A 1 82 ? 33.982 -14.316 -8.969 1.00 43.09 82 HIS A C 1
ATOM 566 O O . HIS A 1 82 ? 35.025 -13.831 -9.390 1.00 43.09 82 HIS A O 1
ATOM 572 N N . GLY A 1 83 ? 33.264 -13.814 -7.967 1.00 50.91 83 GLY A N 1
ATOM 573 C CA . GLY A 1 83 ? 33.862 -13.115 -6.837 1.00 50.91 83 GLY A CA 1
ATOM 574 C C . GLY A 1 83 ? 34.160 -11.643 -7.058 1.00 50.91 83 GLY A C 1
ATOM 575 O O . GLY A 1 83 ? 35.203 -11.298 -7.580 1.00 50.91 83 GLY A O 1
ATOM 576 N N . LEU A 1 84 ? 33.262 -10.800 -6.564 1.00 50.91 84 LEU A N 1
ATOM 577 C CA . LEU A 1 84 ? 33.464 -9.488 -5.937 1.00 50.91 84 LEU A CA 1
ATOM 578 C C . LEU A 1 84 ? 32.040 -8.997 -5.624 1.00 50.91 84 LEU A C 1
ATOM 580 O O . LEU A 1 84 ? 31.127 -9.378 -6.341 1.00 50.91 84 LEU A O 1
ATOM 584 N N . TRP A 1 85 ? 31.831 -8.171 -4.599 1.00 44.50 85 TRP A N 1
ATOM 585 C CA . TRP A 1 85 ? 30.525 -7.727 -4.048 1.00 44.50 85 TRP A CA 1
ATOM 586 C C . TRP A 1 85 ? 30.048 -8.444 -2.776 1.00 44.50 85 TRP A C 1
ATOM 588 O O . TRP A 1 85 ? 28.873 -8.745 -2.605 1.00 44.50 85 TRP A O 1
ATOM 598 N N . THR A 1 86 ? 30.942 -8.600 -1.799 1.00 48.84 86 THR A N 1
ATOM 599 C CA . THR A 1 86 ? 30.545 -8.612 -0.380 1.00 48.84 86 THR A CA 1
ATOM 600 C C . THR A 1 86 ? 31.538 -7.819 0.465 1.00 48.84 86 THR A C 1
ATOM 602 O O . THR A 1 86 ? 32.214 -8.395 1.310 1.00 48.84 86 THR A O 1
ATOM 605 N N . SER A 1 87 ? 31.659 -6.507 0.236 1.00 51.97 87 SER A N 1
ATOM 606 C CA . SER A 1 87 ? 32.386 -5.600 1.149 1.00 51.97 87 SER A CA 1
ATOM 607 C C . SER A 1 87 ? 32.333 -4.140 0.677 1.00 51.97 87 SER A C 1
ATOM 609 O O . SER A 1 87 ? 33.341 -3.561 0.296 1.00 51.97 87 SER A O 1
ATOM 611 N N . ALA A 1 88 ? 31.157 -3.508 0.707 1.00 48.97 88 ALA A N 1
ATOM 612 C CA . ALA A 1 88 ? 31.048 -2.063 0.471 1.00 48.97 88 ALA A CA 1
ATOM 613 C C . ALA A 1 88 ? 29.887 -1.432 1.257 1.00 48.97 88 ALA A C 1
ATOM 615 O O . ALA A 1 88 ? 28.958 -0.872 0.691 1.00 48.97 88 ALA A O 1
ATOM 616 N N . SER A 1 89 ? 29.909 -1.538 2.588 1.00 51.84 89 SER A N 1
ATOM 617 C CA . SER A 1 89 ? 29.048 -0.706 3.453 1.00 51.84 89 SER A CA 1
ATOM 618 C C . SER A 1 89 ? 29.647 -0.434 4.836 1.00 51.84 89 SER A C 1
ATOM 620 O O . SER A 1 89 ? 28.940 -0.147 5.800 1.00 51.84 89 SER A O 1
ATOM 622 N N . ARG A 1 90 ? 30.979 -0.497 4.957 1.00 48.72 90 ARG A N 1
ATOM 623 C CA . ARG A 1 90 ? 31.673 -0.244 6.224 1.00 48.72 90 ARG A CA 1
ATOM 624 C C . ARG A 1 90 ? 32.970 0.542 6.013 1.00 48.72 90 ARG A C 1
ATOM 626 O O . ARG A 1 90 ? 34.024 0.064 6.392 1.00 48.72 90 ARG A O 1
ATOM 633 N N . SER A 1 91 ? 32.909 1.718 5.379 1.00 47.53 91 SER A N 1
ATOM 634 C CA . SER A 1 91 ? 34.049 2.658 5.365 1.00 47.53 91 SER A CA 1
ATOM 635 C C . SER A 1 91 ? 33.670 4.077 4.911 1.00 47.53 91 SER A C 1
ATOM 637 O O . SER A 1 91 ? 34.188 4.572 3.919 1.00 47.53 91 SER A O 1
ATOM 639 N N . THR A 1 92 ? 32.750 4.747 5.610 1.00 44.22 92 THR A N 1
ATOM 640 C CA . THR A 1 92 ? 32.550 6.210 5.454 1.00 44.22 92 THR A CA 1
ATOM 641 C C . THR A 1 92 ? 32.338 6.954 6.779 1.00 44.22 92 THR A C 1
ATOM 643 O O . THR A 1 92 ? 32.001 8.130 6.776 1.00 44.22 92 THR A O 1
ATOM 646 N N . ARG A 1 93 ? 32.587 6.325 7.940 1.00 44.12 93 ARG A N 1
ATOM 647 C CA . ARG A 1 93 ? 32.519 7.010 9.254 1.00 44.12 93 ARG A CA 1
ATOM 648 C C . ARG A 1 93 ? 33.865 7.488 9.813 1.00 44.12 93 ARG A C 1
ATOM 650 O O . ARG A 1 93 ? 33.910 7.919 10.957 1.00 44.12 93 ARG A O 1
ATOM 657 N N . SER A 1 94 ? 34.943 7.446 9.035 1.00 47.69 94 SER A N 1
ATOM 658 C CA . SER A 1 94 ? 36.294 7.795 9.508 1.00 47.69 94 SER A CA 1
ATOM 659 C C . SER A 1 94 ? 36.898 9.070 8.901 1.00 47.69 94 SER A C 1
ATOM 661 O O . SER A 1 94 ? 37.982 9.449 9.322 1.00 47.69 94 SER A O 1
ATOM 663 N N . CYS A 1 95 ? 36.210 9.782 7.998 1.00 42.06 95 CYS A N 1
ATOM 664 C CA . CYS A 1 95 ? 36.739 11.015 7.382 1.00 42.06 95 CYS A CA 1
ATOM 665 C C . CYS A 1 95 ? 36.033 12.317 7.813 1.00 42.06 95 CYS A C 1
ATOM 667 O O . CYS A 1 95 ? 36.324 13.367 7.264 1.00 42.06 95 CYS A O 1
ATOM 669 N N . LEU A 1 96 ? 35.150 12.281 8.819 1.00 45.09 96 LEU A N 1
ATOM 670 C CA . LEU A 1 96 ? 34.541 13.480 9.429 1.00 45.09 96 LEU A CA 1
ATOM 671 C C . LEU A 1 96 ? 34.972 13.633 10.897 1.00 45.09 96 LEU A C 1
ATOM 673 O O . LEU A 1 96 ? 34.144 13.766 11.796 1.00 45.09 96 LEU A O 1
ATOM 677 N N . ARG A 1 97 ? 36.279 13.525 11.168 1.00 45.81 97 ARG A N 1
ATOM 678 C CA . ARG A 1 97 ? 36.846 13.761 12.508 1.00 45.81 97 ARG A CA 1
ATOM 679 C C . ARG A 1 97 ? 38.279 14.302 12.449 1.00 45.81 97 ARG A C 1
ATOM 681 O O . ARG A 1 97 ? 39.158 13.769 13.116 1.00 45.81 97 ARG A O 1
ATOM 688 N N . ALA A 1 98 ? 38.514 15.317 11.618 1.00 46.56 98 ALA A N 1
ATOM 689 C CA . ALA A 1 98 ? 39.815 15.987 11.530 1.00 46.56 98 ALA A CA 1
ATOM 690 C C . ALA A 1 98 ? 39.737 17.465 11.080 1.00 46.56 98 ALA A C 1
ATOM 692 O O . ALA A 1 98 ? 40.679 17.958 10.483 1.00 46.56 98 ALA A O 1
ATOM 693 N N . GLU A 1 99 ? 38.640 18.174 11.365 1.00 49.78 99 GLU A N 1
ATOM 694 C CA . GLU A 1 99 ? 38.538 19.638 11.181 1.00 49.78 99 GLU A CA 1
ATOM 695 C C . GLU A 1 99 ? 37.715 20.248 12.326 1.00 49.78 99 GLU A C 1
ATOM 697 O O . GLU A 1 99 ? 36.621 20.773 12.138 1.00 49.78 99 GLU A O 1
ATOM 702 N N . ALA A 1 100 ? 38.193 20.091 13.561 1.00 49.25 100 ALA A N 1
ATOM 703 C CA . ALA A 1 100 ? 37.607 20.778 14.712 1.00 49.25 100 ALA A CA 1
ATOM 704 C C . ALA A 1 100 ? 38.658 21.077 15.788 1.00 49.25 100 ALA A C 1
ATOM 706 O O . ALA A 1 100 ? 38.381 20.897 16.962 1.00 49.25 100 ALA A O 1
ATOM 707 N N . ASP A 1 101 ? 39.856 21.501 15.387 1.00 48.03 101 ASP A N 1
ATOM 708 C CA . ASP A 1 101 ? 40.852 22.094 16.283 1.00 48.03 101 ASP A CA 1
ATOM 709 C C . ASP A 1 101 ? 41.636 23.135 15.474 1.00 48.03 101 ASP A C 1
ATOM 711 O O . ASP A 1 101 ? 42.635 22.833 14.828 1.00 48.03 101 ASP A O 1
ATOM 715 N N . GLY A 1 102 ? 41.119 24.361 15.432 1.00 53.03 102 GLY A N 1
ATOM 716 C CA . GLY A 1 102 ? 41.746 25.477 14.731 1.00 53.03 102 GLY A CA 1
ATOM 717 C C . GLY A 1 102 ? 40.810 26.675 14.670 1.00 53.03 102 GLY A C 1
ATOM 718 O O . GLY A 1 102 ? 39.739 26.590 14.085 1.00 53.03 102 GLY A O 1
ATOM 719 N N . ASP A 1 103 ? 41.233 27.771 15.290 1.00 47.22 103 ASP A N 1
ATOM 720 C CA . ASP A 1 103 ? 40.669 29.120 15.174 1.00 47.22 103 ASP A CA 1
ATOM 721 C C . ASP A 1 103 ? 39.407 29.430 15.998 1.00 47.22 103 ASP A C 1
ATOM 723 O O . ASP A 1 103 ? 38.302 29.676 15.521 1.00 47.22 103 ASP A O 1
ATOM 727 N N . SER A 1 104 ? 39.613 29.533 17.312 1.00 47.28 104 SER A N 1
ATOM 728 C CA . SER A 1 104 ? 38.791 30.376 18.192 1.00 47.28 104 SER A CA 1
ATOM 729 C C . SER A 1 104 ? 39.678 31.170 19.150 1.00 47.28 104 SER A C 1
ATOM 731 O O . SER A 1 104 ? 39.519 31.133 20.367 1.00 47.28 104 SER A O 1
ATOM 733 N N . ALA A 1 105 ? 40.634 31.903 18.587 1.00 51.06 105 ALA A N 1
ATOM 734 C CA . ALA A 1 105 ? 41.315 32.991 19.269 1.00 51.06 105 ALA A CA 1
ATOM 735 C C . ALA A 1 105 ? 41.216 34.237 18.380 1.00 51.06 105 ALA A C 1
ATOM 737 O O . ALA A 1 105 ? 41.607 34.205 17.222 1.00 51.06 105 ALA A O 1
ATOM 738 N N . ALA A 1 106 ? 40.688 35.321 18.953 1.00 49.19 106 ALA A N 1
ATOM 739 C CA . ALA A 1 106 ? 40.614 36.671 18.385 1.00 49.19 106 ALA A CA 1
ATOM 740 C C . ALA A 1 106 ? 39.518 36.957 17.330 1.00 49.19 106 ALA A C 1
ATOM 742 O O . ALA A 1 106 ? 39.808 37.326 16.199 1.00 49.19 106 ALA A O 1
ATOM 743 N N . ALA A 1 107 ? 38.242 36.953 17.745 1.00 47.09 107 ALA A N 1
ATOM 744 C CA . ALA A 1 107 ? 37.222 37.789 17.095 1.00 47.09 107 ALA A CA 1
ATOM 745 C C . ALA A 1 107 ? 36.115 38.260 18.067 1.00 47.09 107 ALA A C 1
ATOM 747 O O . ALA A 1 107 ? 35.176 37.541 18.392 1.00 47.09 107 ALA A O 1
ATOM 748 N N . SER A 1 108 ? 36.203 39.536 18.456 1.00 51.91 108 SER A N 1
ATOM 749 C CA . SER A 1 108 ? 35.123 40.431 18.921 1.00 51.91 108 SER A CA 1
ATOM 750 C C . SER A 1 108 ? 34.430 40.169 20.278 1.00 51.91 108 SER A C 1
ATOM 752 O O . SER A 1 108 ? 33.438 39.459 20.426 1.00 51.91 108 SER A O 1
ATOM 754 N N . SER A 1 109 ? 34.886 40.917 21.280 1.00 57.62 109 SER A N 1
ATOM 755 C CA . SER A 1 109 ? 34.359 41.060 22.644 1.00 57.62 109 SER A CA 1
ATOM 756 C C . SER A 1 109 ? 33.027 41.835 22.775 1.00 57.62 109 SER A C 1
ATOM 758 O O . SER A 1 109 ? 32.639 42.178 23.891 1.00 57.62 109 SER A O 1
ATOM 760 N N . SER A 1 110 ? 32.270 42.057 21.690 1.00 54.84 110 SER A N 1
ATOM 761 C CA . SER A 1 110 ? 31.015 42.846 21.704 1.00 54.84 110 SER A CA 1
ATOM 762 C C . SER A 1 110 ? 29.717 42.027 21.571 1.00 54.84 110 SER A C 1
ATOM 764 O O . SER A 1 110 ? 28.627 42.593 21.599 1.00 54.84 110 SER A O 1
ATOM 766 N N . GLY A 1 111 ? 29.789 40.691 21.485 1.00 54.34 111 GLY A N 1
ATOM 767 C CA . GLY A 1 111 ? 28.615 39.794 21.413 1.00 54.34 111 GLY A CA 1
ATOM 768 C C . GLY A 1 111 ? 28.128 39.216 22.757 1.00 54.34 111 GLY A C 1
ATOM 769 O O . GLY A 1 111 ? 27.200 38.400 22.801 1.00 54.34 111 GLY A O 1
ATOM 770 N N . SER A 1 112 ? 28.750 39.600 23.875 1.00 65.06 112 SER A N 1
ATOM 771 C CA . SER A 1 112 ? 28.548 38.965 25.191 1.00 65.06 112 SER A CA 1
ATOM 772 C C . SER A 1 112 ? 27.213 39.318 25.871 1.00 65.06 112 SER A C 1
ATOM 774 O O . SER A 1 112 ? 26.741 38.572 26.730 1.00 65.06 112 SER A O 1
ATOM 776 N N . GLY A 1 113 ? 26.564 40.418 25.474 1.00 76.75 113 GLY A N 1
ATOM 777 C CA . GLY A 1 113 ? 25.283 40.847 26.049 1.00 76.75 113 GLY A CA 1
ATOM 778 C C . GLY A 1 113 ? 24.072 40.083 25.502 1.00 76.75 113 GLY A C 1
ATOM 779 O O . GLY A 1 113 ? 23.215 39.630 26.264 1.00 76.75 113 GLY A O 1
ATOM 780 N N . LEU A 1 114 ? 24.006 39.896 24.180 1.00 79.94 114 LEU A N 1
ATOM 781 C CA . LEU A 1 114 ? 22.856 39.264 23.520 1.00 79.94 114 LEU A CA 1
ATOM 782 C C . LEU A 1 114 ? 22.813 37.750 23.777 1.00 79.94 114 LEU A C 1
ATOM 784 O O . LEU A 1 114 ? 21.752 37.190 24.052 1.00 79.94 114 LEU A O 1
ATOM 788 N N . SER A 1 115 ? 23.981 37.107 23.807 1.00 81.38 115 SER A N 1
ATOM 789 C CA . SER A 1 115 ? 24.128 35.693 24.169 1.00 81.38 115 SER A CA 1
ATOM 790 C C . SER A 1 115 ? 23.702 35.399 25.615 1.00 81.38 115 SER A C 1
ATOM 792 O O . SER A 1 115 ? 23.076 34.368 25.868 1.00 81.38 115 SER A O 1
ATOM 794 N N . ARG A 1 116 ? 23.951 36.315 26.566 1.00 84.19 116 ARG A N 1
ATOM 795 C CA . ARG A 1 116 ? 23.446 36.192 27.948 1.00 84.19 116 ARG A CA 1
ATOM 796 C C . ARG A 1 116 ? 21.923 36.310 28.021 1.00 84.19 116 ARG A C 1
ATOM 798 O O . ARG A 1 116 ? 21.295 35.482 28.675 1.00 84.19 116 ARG A O 1
ATOM 805 N N . ARG A 1 117 ? 21.324 37.268 27.303 1.00 86.25 117 ARG A N 1
ATOM 806 C CA . ARG A 1 117 ? 19.859 37.448 27.267 1.00 86.25 117 ARG A CA 1
ATOM 807 C C . ARG A 1 117 ? 19.131 36.241 26.672 1.00 86.25 117 ARG A C 1
ATOM 809 O O . ARG A 1 117 ? 18.117 35.822 27.221 1.00 86.25 117 ARG A O 1
ATOM 816 N N . LEU A 1 118 ? 19.658 35.650 25.596 1.00 90.06 118 LEU A N 1
ATOM 817 C CA . LEU A 1 118 ? 19.068 34.448 24.994 1.00 90.06 118 LEU A CA 1
ATOM 818 C C . LEU A 1 118 ? 19.124 33.246 25.939 1.00 90.06 118 LEU A C 1
ATOM 820 O O . LEU A 1 118 ? 18.124 32.550 26.089 1.00 90.06 118 LEU A O 1
ATOM 824 N N . ARG A 1 119 ? 20.252 33.035 26.633 1.00 92.31 119 ARG A N 1
ATOM 825 C CA . ARG A 1 119 ? 20.371 31.960 27.635 1.00 92.31 119 ARG A CA 1
ATOM 826 C C . ARG A 1 119 ? 19.395 32.145 28.794 1.00 92.31 119 ARG A C 1
ATOM 828 O O . ARG A 1 119 ? 18.832 31.165 29.268 1.00 92.31 119 ARG A O 1
ATOM 835 N N . GLN A 1 120 ? 19.180 33.386 29.227 1.00 93.62 120 GLN A N 1
ATOM 836 C CA . GLN A 1 120 ? 18.243 33.692 30.304 1.00 93.62 120 GLN A CA 1
ATOM 837 C C . GLN A 1 120 ? 16.791 33.427 29.881 1.00 93.62 120 GLN A C 1
ATOM 839 O O . GLN A 1 120 ? 16.080 32.730 30.600 1.00 93.62 120 GLN A O 1
ATOM 844 N N . ARG A 1 121 ? 16.394 33.846 28.668 1.00 92.06 121 ARG A N 1
ATOM 845 C CA . ARG A 1 121 ? 15.062 33.528 28.125 1.00 92.06 121 ARG A CA 1
ATOM 846 C C . ARG A 1 121 ? 14.837 32.034 27.915 1.00 92.06 121 ARG A C 1
ATOM 848 O O . ARG A 1 121 ? 13.746 31.556 28.205 1.00 92.06 121 ARG A O 1
ATOM 855 N N . LEU A 1 122 ? 15.850 31.298 27.448 1.00 94.69 122 LEU A N 1
ATOM 856 C CA . LEU A 1 122 ? 15.761 29.839 27.309 1.00 94.69 122 LEU A CA 1
ATOM 857 C C . LEU A 1 122 ? 15.555 29.162 28.667 1.00 94.69 122 LEU A C 1
ATOM 859 O O . LEU A 1 122 ? 14.773 28.226 28.779 1.00 94.69 122 LEU A O 1
ATOM 863 N N . LYS A 1 123 ? 16.239 29.646 29.710 1.00 94.75 123 LYS A N 1
ATOM 864 C CA . LYS A 1 123 ? 16.111 29.098 31.062 1.00 94.75 123 LYS A CA 1
ATOM 865 C C . LYS A 1 123 ? 14.710 29.327 31.636 1.00 94.75 123 LYS A C 1
ATOM 867 O O . LYS A 1 123 ? 14.145 28.400 32.206 1.00 94.75 123 LYS A O 1
ATOM 872 N N . GLU A 1 124 ? 14.142 30.516 31.430 1.00 94.69 124 GLU A N 1
ATOM 873 C CA . GLU A 1 124 ? 12.757 30.823 31.815 1.00 94.69 124 GLU A CA 1
ATOM 874 C C . GLU A 1 124 ? 11.755 29.929 31.071 1.00 94.69 124 GLU A C 1
ATOM 876 O O . GLU A 1 124 ? 10.920 29.291 31.711 1.00 94.69 124 GLU A O 1
ATOM 881 N N . THR A 1 125 ? 11.891 29.785 29.747 1.00 91.50 125 THR A N 1
ATOM 882 C CA . THR A 1 125 ? 10.975 28.936 28.957 1.00 91.50 125 THR A CA 1
ATOM 883 C C . THR A 1 125 ? 11.064 27.459 29.324 1.00 91.50 125 THR A C 1
ATOM 885 O O . THR A 1 125 ? 10.029 26.800 29.379 1.00 91.50 125 THR A O 1
ATOM 888 N N . ILE A 1 126 ? 12.259 26.938 29.623 1.00 91.75 126 ILE A N 1
ATOM 889 C CA . ILE A 1 126 ? 12.417 25.553 30.092 1.00 91.75 126 ILE A CA 1
ATOM 890 C C . ILE A 1 126 ? 11.724 25.367 31.443 1.00 91.75 126 ILE A C 1
ATOM 892 O O . ILE A 1 126 ? 10.959 24.421 31.593 1.00 91.75 126 ILE A O 1
ATOM 896 N N . SER A 1 127 ? 11.924 26.282 32.399 1.00 86.69 127 SER A N 1
ATOM 897 C CA . SER A 1 127 ? 11.289 26.168 33.720 1.00 86.69 127 SER A CA 1
ATOM 898 C C . SER A 1 127 ? 9.764 26.275 33.659 1.00 86.69 127 SER A C 1
ATOM 900 O O . SER A 1 127 ? 9.059 25.563 34.367 1.00 86.69 127 SER A O 1
ATOM 902 N N . GLU A 1 128 ? 9.233 27.117 32.771 1.00 92.50 128 GLU A N 1
ATOM 903 C CA . GLU A 1 128 ? 7.789 27.245 32.588 1.00 92.50 128 GLU A CA 1
ATOM 904 C C . GLU A 1 128 ? 7.190 26.008 31.897 1.00 92.50 128 GLU A C 1
ATOM 906 O O . GLU A 1 128 ? 6.089 25.567 32.238 1.00 92.50 128 GLU A O 1
ATOM 911 N N . GLN A 1 129 ? 7.922 25.412 30.949 1.00 83.69 129 GLN A N 1
ATOM 912 C CA . GLN A 1 129 ? 7.528 24.153 30.319 1.00 83.69 129 GLN A CA 1
ATOM 913 C C . GLN A 1 129 ? 7.625 22.975 31.285 1.00 83.69 129 GLN A C 1
ATOM 915 O O . GLN A 1 129 ? 6.759 22.112 31.240 1.00 83.69 129 GLN A O 1
ATOM 920 N N . GLU A 1 130 ? 8.597 22.945 32.191 1.00 82.94 130 GLU A N 1
ATOM 921 C CA . GLU A 1 130 ? 8.728 21.879 33.190 1.00 82.94 130 GLU A CA 1
ATOM 922 C C . GLU A 1 130 ? 7.536 21.848 34.161 1.00 82.94 130 GLU A C 1
ATOM 924 O O . GLU A 1 130 ? 7.092 20.776 34.558 1.00 82.94 130 GLU A O 1
ATOM 929 N N . VAL A 1 131 ? 6.937 23.008 34.460 1.00 83.88 131 VAL A N 1
ATOM 930 C CA . VAL A 1 131 ? 5.692 23.097 35.247 1.00 83.88 131 VAL A CA 1
ATOM 931 C C . VAL A 1 131 ? 4.457 22.690 34.429 1.00 83.88 131 VAL A C 1
ATOM 933 O O . VAL A 1 131 ? 3.487 22.174 34.984 1.00 83.88 131 VAL A O 1
ATOM 936 N N . LYS A 1 132 ? 4.468 22.917 33.109 1.00 79.19 132 LYS A N 1
ATOM 937 C CA . LYS A 1 132 ? 3.336 22.615 32.211 1.00 79.19 132 LYS A CA 1
ATOM 938 C C . LYS A 1 132 ? 3.356 21.203 31.635 1.00 79.19 132 LYS A C 1
ATOM 940 O O . LYS A 1 132 ? 2.304 20.727 31.213 1.00 79.19 132 LYS A O 1
ATOM 945 N N . VAL A 1 133 ? 4.508 20.541 31.577 1.00 76.25 133 VAL A N 1
ATOM 946 C CA . VAL A 1 133 ? 4.611 19.157 31.115 1.00 76.25 133 VAL A CA 1
ATOM 947 C C . VAL A 1 133 ? 4.176 18.272 32.281 1.00 76.25 133 VAL A C 1
ATOM 949 O O . VAL A 1 133 ? 4.916 18.161 33.258 1.00 76.25 133 VAL A O 1
ATOM 952 N N . PRO A 1 134 ? 2.980 17.654 32.228 1.00 71.12 134 PRO A N 1
ATOM 953 C CA . PRO A 1 134 ? 2.586 16.705 33.257 1.00 71.12 134 PRO A CA 1
ATOM 954 C C . PRO A 1 134 ? 3.674 15.635 33.355 1.00 71.12 134 PRO A C 1
ATOM 956 O O . PRO A 1 134 ? 4.155 15.153 32.325 1.00 71.12 134 PRO A O 1
ATOM 959 N N . ALA A 1 135 ? 4.088 15.317 34.586 1.00 76.62 135 ALA A N 1
ATOM 960 C CA . ALA A 1 135 ? 5.118 14.324 34.867 1.00 76.62 135 ALA A CA 1
ATOM 961 C C . ALA A 1 135 ? 4.904 13.099 33.972 1.00 76.62 135 ALA A C 1
ATOM 963 O O . ALA A 1 135 ? 3.790 12.570 33.911 1.00 76.62 135 ALA A O 1
ATOM 964 N N . ALA A 1 136 ? 5.948 12.719 33.226 1.00 73.50 136 ALA A N 1
ATOM 965 C CA . ALA A 1 136 ? 5.857 11.666 32.225 1.00 73.50 136 ALA A CA 1
ATOM 966 C C . ALA A 1 136 ? 5.139 10.448 32.833 1.00 73.50 136 ALA A C 1
ATOM 968 O O . ALA A 1 136 ? 5.524 10.019 33.926 1.00 73.50 136 ALA A O 1
ATOM 969 N N . PRO A 1 137 ? 4.086 9.926 32.175 1.00 72.31 137 PRO A N 1
ATOM 970 C CA . PRO A 1 137 ? 3.276 8.854 32.732 1.00 72.31 137 PRO A CA 1
ATOM 971 C C . PRO A 1 137 ? 4.190 7.687 33.103 1.00 72.31 137 PRO A C 1
ATOM 973 O O . PRO A 1 137 ? 4.905 7.145 32.256 1.00 72.31 137 PRO A O 1
ATOM 976 N N . THR A 1 138 ? 4.222 7.360 34.395 1.00 73.75 138 THR A N 1
ATOM 977 C CA . THR A 1 138 ? 5.043 6.286 34.964 1.00 73.75 138 THR A CA 1
ATOM 978 C C . THR A 1 138 ? 4.678 4.963 34.277 1.00 73.75 138 THR A C 1
ATOM 980 O O . THR A 1 138 ? 3.516 4.778 33.915 1.00 73.75 138 THR A O 1
ATOM 983 N N . GLU A 1 139 ? 5.639 4.051 34.054 1.00 67.06 139 GLU A N 1
ATOM 984 C CA . GLU A 1 139 ? 5.460 2.834 33.224 1.00 67.06 139 GLU A CA 1
ATOM 985 C C . GLU A 1 139 ? 4.200 2.006 33.551 1.00 67.06 139 GLU A C 1
ATOM 987 O O . GLU A 1 139 ? 3.624 1.388 32.653 1.00 67.06 139 GLU A O 1
ATOM 992 N N . ASP A 1 140 ? 3.711 2.057 34.792 1.00 60.97 140 ASP A N 1
ATOM 993 C CA . ASP A 1 140 ? 2.501 1.361 35.240 1.00 60.97 140 ASP A CA 1
ATOM 994 C C . ASP A 1 140 ? 1.200 1.891 34.603 1.00 60.97 140 ASP A C 1
ATOM 996 O O . ASP A 1 140 ? 0.228 1.145 34.455 1.00 60.97 140 ASP A O 1
ATOM 1000 N N . GLN A 1 141 ? 1.176 3.146 34.137 1.00 58.56 141 GLN A N 1
ATOM 1001 C CA . GLN A 1 141 ? 0.061 3.712 33.362 1.00 58.56 141 GLN A CA 1
ATOM 1002 C C . GLN A 1 141 ? 0.054 3.256 31.897 1.00 58.56 141 GLN A C 1
ATOM 1004 O O . GLN A 1 141 ? -0.925 3.478 31.186 1.00 58.56 141 GLN A O 1
ATOM 1009 N N . LYS A 1 142 ? 1.101 2.564 31.430 1.00 63.75 142 LYS A N 1
ATOM 1010 C CA . LYS A 1 142 ? 1.168 2.011 30.070 1.00 63.75 142 LYS A CA 1
ATOM 1011 C C . LYS A 1 142 ? 0.646 0.574 29.996 1.00 63.75 142 LYS A C 1
ATOM 1013 O O . LYS A 1 142 ? 1.044 -0.198 29.120 1.00 63.75 142 LYS A O 1
ATOM 1018 N N . ARG A 1 143 ? -0.278 0.184 30.879 1.00 75.94 143 ARG A N 1
ATOM 1019 C CA . ARG A 1 143 ? -1.094 -1.007 30.629 1.00 75.94 143 ARG A CA 1
ATOM 1020 C C . ARG A 1 143 ? -2.041 -0.674 29.481 1.00 75.94 143 ARG A C 1
ATOM 1022 O O . ARG A 1 143 ? -3.055 -0.014 29.672 1.00 75.94 143 ARG A O 1
ATOM 1029 N N . ILE A 1 144 ? -1.688 -1.138 28.284 1.00 76.94 144 ILE A N 1
ATOM 1030 C CA . ILE A 1 144 ? -2.560 -1.102 27.110 1.00 76.94 144 ILE A CA 1
ATOM 1031 C C . ILE A 1 144 ? -3.800 -1.928 27.462 1.00 76.94 144 ILE A C 1
ATOM 1033 O O . ILE A 1 144 ? -3.774 -3.159 27.426 1.00 76.94 144 ILE A O 1
ATOM 1037 N N . VAL A 1 145 ? -4.864 -1.248 27.886 1.00 79.38 145 VAL A N 1
ATOM 1038 C CA . VAL A 1 145 ? -6.194 -1.839 27.981 1.00 79.38 145 VAL A CA 1
ATOM 1039 C C . VAL A 1 145 ? -6.658 -1.993 26.545 1.00 79.38 145 VAL A C 1
ATOM 1041 O O . VAL A 1 145 ? -6.952 -1.010 25.867 1.00 79.38 145 VAL A O 1
ATOM 1044 N N . TYR A 1 146 ? -6.639 -3.229 26.056 1.00 79.19 146 TYR A N 1
ATOM 1045 C CA . TYR A 1 146 ? -7.267 -3.557 24.789 1.00 79.19 146 TYR A CA 1
ATOM 1046 C C . TYR A 1 146 ? -8.764 -3.359 24.988 1.00 79.19 146 TYR A C 1
ATOM 1048 O O . TYR A 1 146 ? -9.411 -4.119 25.701 1.00 79.19 146 TYR A O 1
ATOM 1056 N N . VAL A 1 147 ? -9.285 -2.271 24.433 1.00 78.25 147 VAL A N 1
ATOM 1057 C CA . VAL A 1 147 ? -10.722 -2.098 24.294 1.00 78.25 147 VAL A CA 1
ATOM 1058 C C . VAL A 1 147 ? -11.097 -2.939 23.089 1.00 78.25 147 VAL A C 1
ATOM 1060 O O . VAL A 1 147 ? -10.696 -2.612 21.967 1.00 78.25 147 VAL A O 1
ATOM 1063 N N . ASP A 1 148 ? -11.796 -4.046 23.327 1.00 78.12 148 ASP A N 1
ATOM 1064 C CA . ASP A 1 148 ? -12.362 -4.839 22.245 1.00 78.12 148 ASP A CA 1
ATOM 1065 C C . ASP A 1 148 ? -13.252 -3.907 21.430 1.00 78.12 148 ASP A C 1
ATOM 1067 O O . ASP A 1 148 ? -14.228 -3.337 21.917 1.00 78.12 148 ASP A O 1
ATOM 1071 N N . THR A 1 149 ? -12.807 -3.631 20.208 1.00 76.31 149 THR A N 1
ATOM 1072 C CA . THR A 1 149 ? -13.542 -2.751 19.313 1.00 76.31 149 THR A CA 1
ATOM 1073 C C . THR A 1 149 ? -14.756 -3.540 18.873 1.00 76.31 149 THR A C 1
ATOM 1075 O O . THR A 1 149 ? -14.601 -4.577 18.227 1.00 76.31 149 THR A O 1
ATOM 1078 N N . ASP A 1 150 ? -15.940 -3.088 19.279 1.00 75.94 150 ASP A N 1
ATOM 1079 C CA . ASP A 1 150 ? -17.175 -3.729 18.862 1.00 75.94 150 ASP A CA 1
ATOM 1080 C C . ASP A 1 150 ? -17.270 -3.651 17.332 1.00 75.94 150 ASP A C 1
ATOM 1082 O O . ASP A 1 150 ? -17.215 -2.570 16.741 1.00 75.94 150 ASP A O 1
ATOM 1086 N N . LEU A 1 151 ? -17.308 -4.820 16.697 1.00 72.69 151 LEU A N 1
ATOM 1087 C CA . LEU A 1 151 ? -17.396 -4.979 15.245 1.00 72.69 151 LEU A CA 1
ATOM 1088 C C . LEU A 1 151 ? -18.857 -5.037 14.782 1.00 72.69 151 LEU A C 1
ATOM 1090 O O . LEU A 1 151 ? -19.108 -5.138 13.579 1.00 72.69 151 LEU A O 1
ATOM 1094 N N . ASN A 1 152 ? -19.815 -4.953 15.712 1.00 77.25 152 ASN A N 1
ATOM 1095 C CA . ASN A 1 152 ? -21.222 -4.799 15.385 1.00 77.25 152 ASN A CA 1
ATOM 1096 C C . ASN A 1 152 ? -21.421 -3.498 14.592 1.00 77.25 152 ASN A C 1
ATOM 1098 O O . ASN A 1 152 ? -21.042 -2.409 15.034 1.00 77.25 152 ASN A O 1
ATOM 1102 N N . GLY A 1 153 ? -21.997 -3.627 13.396 1.00 77.31 153 GLY A N 1
ATOM 1103 C CA . GLY A 1 153 ? -22.273 -2.522 12.473 1.00 77.31 153 GLY A CA 1
ATOM 1104 C C . GLY A 1 153 ? -21.341 -2.423 11.260 1.00 77.31 153 GLY A C 1
ATOM 1105 O O . GLY A 1 153 ? -21.588 -1.589 10.391 1.00 77.31 153 GLY A O 1
ATOM 1106 N N . VAL A 1 154 ? -20.297 -3.253 11.153 1.00 83.44 154 VAL A N 1
ATOM 1107 C CA . VAL A 1 154 ? -19.489 -3.331 9.923 1.00 83.44 154 VAL A CA 1
ATOM 1108 C C . VAL A 1 154 ? -20.058 -4.403 8.997 1.00 83.44 154 VAL A C 1
ATOM 1110 O O . VAL A 1 154 ? -19.968 -5.592 9.292 1.00 83.44 154 VAL A O 1
ATOM 1113 N N . ASP A 1 155 ? -20.586 -3.994 7.842 1.00 90.12 155 ASP A N 1
ATOM 1114 C CA . ASP A 1 155 ? -21.067 -4.929 6.824 1.00 90.12 155 ASP A CA 1
ATOM 1115 C C . ASP A 1 155 ? -19.894 -5.691 6.172 1.00 90.12 155 ASP A C 1
ATOM 1117 O O . ASP A 1 155 ? -19.089 -5.088 5.447 1.00 90.12 155 ASP A O 1
ATOM 1121 N N . PRO A 1 156 ? -19.790 -7.029 6.334 1.00 92.31 156 PRO A N 1
ATOM 1122 C CA . PRO A 1 156 ? -18.684 -7.803 5.764 1.00 92.31 156 PRO A CA 1
ATOM 1123 C C . PRO A 1 156 ? -18.673 -7.742 4.233 1.00 92.31 156 PRO A C 1
ATOM 1125 O O . PRO A 1 156 ? -17.610 -7.739 3.610 1.00 92.31 156 PRO A O 1
ATOM 1128 N N . VAL A 1 157 ? -19.858 -7.642 3.624 1.00 93.94 157 VAL A N 1
ATOM 1129 C CA . VAL A 1 157 ? -20.030 -7.534 2.171 1.00 93.94 157 VAL A CA 1
ATOM 1130 C C . VAL A 1 157 ? -19.389 -6.252 1.644 1.00 93.94 157 VAL A C 1
ATOM 1132 O O . VAL A 1 157 ? -18.700 -6.295 0.627 1.00 93.94 157 VAL A O 1
ATOM 1135 N N . VAL A 1 158 ? -19.540 -5.129 2.354 1.00 93.19 158 VAL A N 1
ATOM 1136 C CA . VAL A 1 158 ? -18.954 -3.841 1.953 1.00 93.19 158 VAL A CA 1
ATOM 1137 C C . VAL A 1 158 ? -17.429 -3.892 2.041 1.00 93.19 158 VAL A C 1
ATOM 1139 O O . VAL A 1 158 ? -16.752 -3.441 1.117 1.00 93.19 158 VAL A O 1
ATOM 1142 N N . CYS A 1 159 ? -16.869 -4.508 3.089 1.00 93.75 159 CYS A N 1
ATOM 1143 C CA . CYS A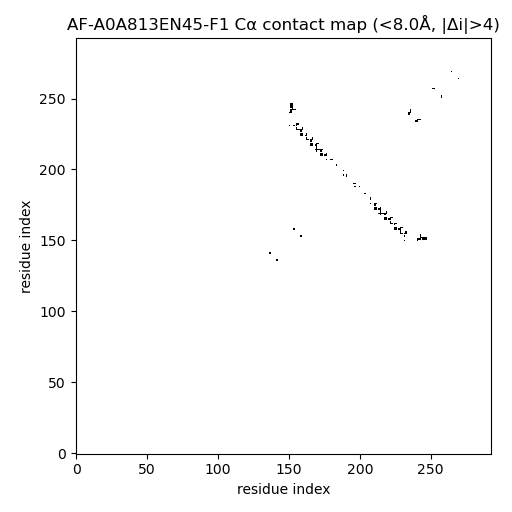 1 159 ? -15.421 -4.710 3.194 1.00 93.75 159 CYS A CA 1
ATOM 1144 C C . CYS A 1 159 ? -14.871 -5.571 2.047 1.00 93.75 159 CYS A C 1
ATOM 1146 O O . CYS A 1 159 ? -13.867 -5.211 1.429 1.00 93.75 159 CYS A O 1
ATOM 1148 N N . ILE A 1 160 ? -15.533 -6.688 1.729 1.00 95.81 160 ILE A N 1
ATOM 1149 C CA . ILE A 1 160 ? -15.097 -7.578 0.645 1.00 95.81 160 ILE A CA 1
ATOM 1150 C C . ILE A 1 160 ? -15.210 -6.864 -0.708 1.00 95.81 160 ILE A C 1
ATOM 1152 O O . ILE A 1 160 ? -14.247 -6.874 -1.477 1.00 95.81 160 ILE A O 1
ATOM 1156 N N . LEU A 1 161 ? -16.322 -6.178 -0.983 1.00 96.69 161 LEU A N 1
ATOM 1157 C CA . LEU A 1 161 ? -16.499 -5.412 -2.221 1.00 96.69 161 LEU A CA 1
ATOM 1158 C C . LEU A 1 161 ? -15.486 -4.267 -2.346 1.00 96.69 161 LEU A C 1
ATOM 1160 O O . LEU A 1 161 ? -14.962 -4.049 -3.435 1.00 96.69 161 LEU A O 1
ATOM 1164 N N . GLY A 1 162 ? -15.138 -3.592 -1.247 1.00 95.25 162 GLY A N 1
ATOM 1165 C CA . GLY A 1 162 ? -14.110 -2.545 -1.230 1.00 95.25 162 GLY A CA 1
ATOM 1166 C C . GLY A 1 162 ? -12.695 -3.054 -1.541 1.00 95.25 162 GLY A C 1
ATOM 1167 O O . GLY A 1 162 ? -11.857 -2.304 -2.051 1.00 95.25 162 GLY A O 1
ATOM 1168 N N . SER A 1 163 ? -12.420 -4.341 -1.307 1.00 97.19 163 SER A N 1
ATOM 1169 C CA . SER A 1 163 ? -11.126 -4.944 -1.658 1.00 97.19 163 SER A CA 1
ATOM 1170 C C . SER A 1 163 ? -10.942 -5.138 -3.172 1.00 97.19 163 SER A C 1
ATOM 1172 O O . SER A 1 163 ? -9.818 -5.032 -3.665 1.00 97.19 163 SER A O 1
ATOM 1174 N N . VAL A 1 164 ? -12.033 -5.334 -3.926 1.00 97.75 164 VAL A N 1
ATOM 1175 C CA . VAL A 1 164 ? -12.017 -5.600 -5.377 1.00 97.75 164 VAL A CA 1
ATOM 1176 C C . VAL A 1 164 ? -11.382 -4.466 -6.197 1.00 97.75 164 VAL A C 1
ATOM 1178 O O . VAL A 1 164 ? -10.442 -4.752 -6.941 1.00 97.75 164 VAL A O 1
ATOM 1181 N N . PRO A 1 165 ? -11.802 -3.187 -6.086 1.00 97.81 165 PRO A N 1
ATOM 1182 C CA . PRO A 1 165 ? -11.183 -2.108 -6.858 1.00 97.81 165 PRO A CA 1
ATOM 1183 C C . PRO A 1 165 ? -9.714 -1.890 -6.470 1.00 97.81 165 PRO A C 1
ATOM 1185 O O . PRO A 1 165 ? -8.888 -1.596 -7.330 1.00 97.81 165 PRO A O 1
ATOM 1188 N N . THR A 1 166 ? -9.360 -2.100 -5.199 1.00 96.75 166 THR A N 1
ATOM 1189 C CA . THR A 1 166 ? -7.975 -1.978 -4.716 1.00 96.75 166 THR A CA 1
ATOM 1190 C C . THR A 1 166 ? -7.079 -3.072 -5.308 1.00 96.75 166 THR A C 1
ATOM 1192 O O . THR A 1 166 ? -5.973 -2.792 -5.775 1.00 96.75 166 THR A O 1
ATOM 1195 N N . ALA A 1 167 ? -7.576 -4.313 -5.366 1.00 97.50 167 ALA A N 1
ATOM 1196 C CA . ALA A 1 167 ? -6.898 -5.420 -6.037 1.00 97.50 167 ALA A CA 1
ATOM 1197 C C . ALA A 1 167 ? -6.775 -5.177 -7.551 1.00 97.50 167 ALA A C 1
ATOM 1199 O O . ALA A 1 167 ? -5.714 -5.413 -8.129 1.00 97.50 167 ALA A O 1
ATOM 1200 N N . GLY A 1 168 ? -7.828 -4.643 -8.181 1.00 97.75 168 GLY A N 1
ATOM 1201 C CA . GLY A 1 168 ? -7.819 -4.250 -9.590 1.00 97.75 168 GLY A CA 1
ATOM 1202 C C . GLY A 1 168 ? -6.754 -3.196 -9.901 1.00 97.75 168 GLY A C 1
ATOM 1203 O O . GLY A 1 168 ? -6.015 -3.345 -10.871 1.00 97.75 168 GLY A O 1
ATOM 1204 N N . LEU A 1 169 ? -6.603 -2.179 -9.046 1.00 97.38 169 LEU A N 1
ATOM 1205 C CA . LEU A 1 169 ? -5.542 -1.173 -9.175 1.00 97.38 169 LEU A CA 1
ATOM 1206 C C . LEU A 1 169 ? -4.144 -1.777 -9.010 1.00 97.38 169 LEU A C 1
ATOM 1208 O O . LEU A 1 169 ? -3.256 -1.470 -9.804 1.00 97.38 169 LEU A O 1
ATOM 1212 N N . SER A 1 170 ? -3.943 -2.659 -8.026 1.00 97.81 170 SER A N 1
ATOM 1213 C CA . SER A 1 170 ? -2.669 -3.374 -7.851 1.00 97.81 170 SER A CA 1
ATOM 1214 C C . SER A 1 170 ? -2.299 -4.182 -9.101 1.00 97.81 170 SER A C 1
ATOM 1216 O O . SER A 1 170 ? -1.176 -4.074 -9.601 1.00 97.81 170 SER A O 1
ATOM 1218 N N . TYR A 1 171 ? -3.265 -4.918 -9.661 1.00 97.56 171 TYR A N 1
ATOM 1219 C CA . TYR A 1 171 ? -3.083 -5.652 -10.912 1.00 97.56 171 TYR A CA 1
ATOM 1220 C C . TYR A 1 171 ? -2.799 -4.716 -12.097 1.00 97.56 171 TYR A C 1
ATOM 1222 O O . TYR A 1 171 ? -1.913 -4.997 -12.904 1.00 97.56 171 TYR A O 1
ATOM 1230 N N . GLY A 1 172 ? -3.488 -3.574 -12.167 1.00 97.69 172 GLY A N 1
ATOM 1231 C CA . GLY A 1 172 ? -3.255 -2.539 -13.172 1.00 97.69 172 GLY A CA 1
ATOM 1232 C C . GLY A 1 172 ? -1.823 -2.001 -13.142 1.00 97.69 172 GLY A C 1
ATOM 1233 O O . GLY A 1 172 ? -1.180 -1.932 -14.188 1.00 97.69 172 GLY A O 1
ATOM 1234 N N . PHE A 1 173 ? -1.282 -1.700 -11.957 1.00 97.50 173 PHE A N 1
ATOM 1235 C CA . PHE A 1 173 ? 0.117 -1.281 -11.817 1.00 97.50 173 PHE A CA 1
ATOM 1236 C C . PHE A 1 173 ? 1.099 -2.383 -12.216 1.00 97.50 173 PHE A C 1
ATOM 1238 O O . PHE A 1 173 ? 2.081 -2.097 -12.898 1.00 97.50 173 PHE A O 1
ATOM 1245 N N . TRP A 1 174 ? 0.827 -3.639 -11.856 1.00 96.19 174 TRP A N 1
ATOM 1246 C CA . TRP A 1 174 ? 1.667 -4.763 -12.273 1.00 96.19 174 TRP A CA 1
ATOM 1247 C C . TRP A 1 174 ? 1.688 -4.930 -13.801 1.00 96.19 174 TRP A C 1
ATOM 1249 O O . TRP A 1 174 ? 2.760 -5.052 -14.399 1.00 96.19 174 TRP A O 1
ATOM 1259 N N . ALA A 1 175 ? 0.523 -4.864 -14.453 1.00 97.44 175 ALA A N 1
ATOM 1260 C CA . ALA A 1 175 ? 0.417 -4.916 -15.909 1.00 97.44 175 ALA A CA 1
ATOM 1261 C C . ALA A 1 175 ? 1.117 -3.718 -16.572 1.00 97.44 175 ALA A C 1
ATOM 1263 O O . ALA A 1 175 ? 1.836 -3.885 -17.557 1.00 97.44 175 ALA A O 1
ATOM 1264 N N . PHE A 1 176 ? 0.971 -2.521 -15.999 1.00 97.00 176 PHE A N 1
ATOM 1265 C CA . PHE A 1 176 ? 1.661 -1.318 -16.455 1.00 97.00 176 PHE A CA 1
ATOM 1266 C C . PHE A 1 176 ? 3.188 -1.474 -16.404 1.00 97.00 176 PHE A C 1
ATOM 1268 O O . PHE A 1 176 ? 3.866 -1.134 -17.378 1.00 97.00 176 PHE A O 1
ATOM 1275 N N . THR A 1 177 ? 3.736 -2.044 -15.325 1.00 96.19 177 THR A N 1
ATOM 1276 C CA . THR A 1 177 ? 5.174 -2.338 -15.222 1.00 96.19 177 THR A CA 1
ATOM 1277 C C . THR A 1 177 ? 5.629 -3.296 -16.328 1.00 96.19 177 THR A C 1
ATOM 1279 O O . THR A 1 177 ? 6.656 -3.048 -16.958 1.00 96.19 177 THR A O 1
ATOM 1282 N N . GLN A 1 178 ? 4.857 -4.349 -16.622 1.00 96.81 178 GLN A N 1
ATOM 1283 C CA . GLN A 1 178 ? 5.181 -5.311 -17.686 1.00 96.81 178 GLN A CA 1
ATOM 1284 C C . GLN A 1 178 ? 5.166 -4.670 -19.080 1.00 96.81 178 GLN A C 1
ATOM 1286 O O . GLN A 1 178 ? 6.085 -4.881 -19.872 1.00 96.81 178 GLN A O 1
ATOM 1291 N N . THR A 1 179 ? 4.144 -3.868 -19.383 1.00 97.44 179 THR A N 1
ATOM 1292 C CA . THR A 1 179 ? 4.031 -3.167 -20.672 1.00 97.44 179 THR A CA 1
ATOM 1293 C C . THR A 1 179 ? 5.160 -2.160 -20.853 1.00 97.44 179 THR A C 1
ATOM 1295 O O . THR A 1 179 ? 5.789 -2.121 -21.907 1.00 97.44 179 THR A O 1
ATOM 1298 N N . THR A 1 180 ? 5.478 -1.400 -19.806 1.00 95.81 180 THR A N 1
ATOM 1299 C CA . THR A 1 180 ? 6.575 -0.424 -19.824 1.00 95.81 180 THR A CA 1
ATOM 1300 C C . THR A 1 180 ? 7.930 -1.107 -20.021 1.00 95.81 180 THR A C 1
ATOM 1302 O O . THR A 1 180 ? 8.752 -0.640 -20.807 1.00 95.81 180 THR A O 1
ATOM 1305 N N . ALA A 1 181 ? 8.158 -2.248 -19.362 1.00 96.00 181 ALA A N 1
ATOM 1306 C CA . ALA A 1 181 ? 9.382 -3.025 -19.538 1.00 96.00 181 ALA A CA 1
ATOM 1307 C C . ALA A 1 181 ? 9.547 -3.520 -20.985 1.00 96.00 181 ALA A C 1
ATOM 1309 O O . ALA A 1 181 ? 10.631 -3.390 -21.548 1.00 96.00 181 ALA A O 1
ATOM 1310 N N . LYS A 1 182 ? 8.475 -4.029 -21.609 1.00 97.19 182 LYS A N 1
ATOM 1311 C CA . LYS A 1 182 ? 8.489 -4.425 -23.029 1.00 97.19 182 LYS A CA 1
ATOM 1312 C C . LYS A 1 182 ? 8.759 -3.237 -23.949 1.00 97.19 182 LYS A C 1
ATOM 1314 O O . LYS A 1 182 ? 9.595 -3.341 -24.840 1.00 97.19 182 LYS A O 1
ATOM 1319 N N . TRP A 1 183 ? 8.123 -2.098 -23.683 1.00 96.81 183 TRP A N 1
ATOM 1320 C CA . TRP A 1 183 ? 8.303 -0.890 -24.484 1.00 96.81 183 TRP A CA 1
ATOM 1321 C C . TRP A 1 183 ? 9.765 -0.415 -24.508 1.00 96.81 183 TRP A C 1
ATOM 1323 O O . TRP A 1 183 ? 10.280 -0.070 -25.572 1.00 96.81 183 TRP A O 1
ATOM 1333 N N . PHE A 1 184 ? 10.467 -0.474 -23.368 1.00 94.94 184 PHE A N 1
ATOM 1334 C CA . PHE A 1 184 ? 11.895 -0.137 -23.296 1.00 94.94 184 PHE A CA 1
ATOM 1335 C C . PHE A 1 184 ? 12.815 -1.151 -23.991 1.00 94.94 184 PHE A C 1
ATOM 1337 O O . PHE A 1 184 ? 13.912 -0.776 -24.400 1.00 94.94 184 PHE A O 1
ATOM 1344 N N . LEU A 1 185 ? 12.394 -2.411 -24.141 1.00 95.62 185 LEU A N 1
ATOM 1345 C CA . LEU A 1 185 ? 13.144 -3.406 -24.916 1.00 95.62 185 LEU A CA 1
ATOM 1346 C C . LEU A 1 185 ? 13.032 -3.154 -26.425 1.00 95.62 185 LEU A C 1
ATOM 1348 O O . LEU A 1 185 ? 14.000 -3.366 -27.150 1.00 95.62 185 LEU A O 1
ATOM 1352 N N . GLU A 1 186 ? 11.869 -2.696 -26.892 1.00 97.50 186 GLU A N 1
ATOM 1353 C CA . GLU A 1 186 ? 11.615 -2.408 -28.310 1.00 97.50 186 GLU A CA 1
ATOM 1354 C C . GLU A 1 186 ? 12.230 -1.077 -28.770 1.00 97.50 186 GLU A C 1
ATOM 1356 O O . GLU A 1 186 ? 12.589 -0.941 -29.938 1.00 97.50 186 GLU A O 1
ATOM 1361 N N . HIS A 1 187 ? 12.391 -0.111 -27.859 1.00 95.69 187 HIS A N 1
ATOM 1362 C CA . HIS A 1 187 ? 12.889 1.235 -28.161 1.00 95.69 187 HIS A CA 1
ATOM 1363 C C . HIS A 1 187 ? 14.200 1.537 -27.415 1.00 95.69 187 HIS A C 1
ATOM 1365 O O . HIS A 1 187 ? 14.208 2.323 -26.460 1.00 95.69 187 HIS A O 1
ATOM 1371 N N . PRO A 1 188 ? 15.335 0.937 -27.825 1.00 92.06 188 PRO A N 1
ATOM 1372 C CA . PRO A 1 188 ? 16.629 1.288 -27.259 1.00 92.06 188 PRO A CA 1
ATOM 1373 C C . PRO A 1 188 ? 16.982 2.748 -27.582 1.00 92.06 188 PRO A C 1
ATOM 1375 O O . PRO A 1 188 ? 16.798 3.226 -28.702 1.00 92.06 188 PRO A O 1
ATOM 1378 N N . LEU A 1 189 ? 17.523 3.467 -26.595 1.00 92.12 189 LEU A N 1
ATOM 1379 C CA . LEU A 1 189 ? 17.957 4.858 -26.743 1.00 92.12 189 LEU A CA 1
ATOM 1380 C C . LEU A 1 189 ? 19.246 4.932 -27.580 1.00 92.12 189 LEU A C 1
ATOM 1382 O O . LEU A 1 189 ? 20.349 4.936 -27.036 1.00 92.12 189 LEU A O 1
ATOM 1386 N N . ALA A 1 190 ? 19.116 5.008 -28.904 1.00 92.19 190 ALA A N 1
ATOM 1387 C CA . ALA A 1 190 ? 20.228 5.294 -29.807 1.00 92.19 190 ALA A CA 1
ATOM 1388 C C . ALA A 1 190 ? 20.486 6.811 -29.840 1.00 92.19 190 ALA A C 1
ATOM 1390 O O . ALA A 1 190 ? 19.976 7.522 -30.701 1.00 92.19 190 ALA A O 1
ATOM 1391 N N . THR A 1 191 ? 21.223 7.327 -28.854 1.00 93.31 191 THR A N 1
ATOM 1392 C CA . THR A 1 191 ? 21.681 8.727 -28.852 1.00 93.31 191 THR A CA 1
ATOM 1393 C C . THR A 1 191 ? 23.194 8.786 -28.670 1.00 93.31 191 THR A C 1
ATOM 1395 O O . THR A 1 191 ? 23.737 8.114 -27.795 1.00 93.31 191 THR A O 1
ATOM 1398 N N . ASP A 1 192 ? 23.872 9.614 -29.470 1.00 95.75 192 ASP A N 1
ATOM 1399 C CA . ASP A 1 192 ? 25.336 9.786 -29.415 1.00 95.75 192 ASP A CA 1
ATOM 1400 C C . ASP A 1 192 ? 25.790 10.665 -28.233 1.00 95.75 192 ASP A C 1
ATOM 1402 O O . ASP A 1 192 ? 26.968 10.720 -27.873 1.00 95.75 192 ASP A O 1
ATOM 1406 N N . PHE A 1 193 ? 24.848 11.351 -27.581 1.00 96.12 193 PHE A N 1
ATOM 1407 C CA . PHE A 1 193 ? 25.117 12.192 -26.422 1.00 96.12 193 PHE A CA 1
ATOM 1408 C C . PHE A 1 193 ? 25.180 11.359 -25.137 1.00 96.12 193 PHE A C 1
ATOM 1410 O O . PHE A 1 193 ? 24.161 11.018 -24.532 1.00 96.12 193 PHE A O 1
ATOM 1417 N N . TYR A 1 194 ? 26.400 11.107 -24.660 1.00 95.06 194 TYR A N 1
ATOM 1418 C CA . TYR A 1 194 ? 26.664 10.323 -23.448 1.00 95.06 194 TYR A CA 1
ATOM 1419 C C . TYR A 1 194 ? 25.855 10.736 -22.194 1.00 95.06 194 TYR A C 1
ATOM 1421 O O . TYR A 1 194 ? 25.359 9.849 -21.488 1.00 95.06 194 TYR A O 1
ATOM 1429 N N . PRO A 1 195 ? 25.664 12.039 -21.884 1.00 96.62 195 PRO A N 1
ATOM 1430 C CA . PRO A 1 195 ? 24.875 12.441 -20.718 1.00 96.62 195 PRO A CA 1
ATOM 1431 C C . PRO A 1 195 ? 23.395 12.053 -20.833 1.00 96.62 195 PRO A C 1
ATOM 1433 O O . PRO A 1 195 ? 22.795 11.637 -19.841 1.00 96.62 195 PRO A O 1
ATOM 1436 N N . ALA A 1 196 ? 22.820 12.143 -22.038 1.00 95.69 196 ALA A N 1
ATOM 1437 C CA . ALA A 1 196 ? 21.421 11.801 -22.286 1.00 95.69 196 ALA A CA 1
ATOM 1438 C C . ALA A 1 196 ? 21.171 10.302 -22.075 1.00 95.69 196 ALA A C 1
ATOM 1440 O O . ALA A 1 196 ? 20.178 9.924 -21.453 1.00 95.69 196 ALA A O 1
ATOM 1441 N N . LEU A 1 197 ? 22.117 9.454 -22.492 1.00 96.31 197 LEU A N 1
ATOM 1442 C CA . LEU A 1 197 ? 22.035 8.006 -22.305 1.00 96.31 197 LEU A CA 1
ATOM 1443 C C . LEU A 1 197 ? 22.007 7.609 -20.818 1.00 96.31 197 LEU A C 1
ATOM 1445 O O . LEU A 1 197 ? 21.152 6.827 -20.398 1.00 96.31 197 LEU A O 1
ATOM 1449 N N . ARG A 1 198 ? 22.913 8.168 -20.000 1.00 96.06 198 ARG A N 1
ATOM 1450 C CA . ARG A 1 198 ? 22.946 7.888 -18.550 1.00 96.06 198 ARG A CA 1
ATOM 1451 C C . ARG A 1 198 ? 21.663 8.334 -17.859 1.00 96.06 198 ARG A C 1
ATOM 1453 O O . ARG A 1 198 ? 21.138 7.610 -17.017 1.00 96.06 198 ARG A O 1
ATOM 1460 N N . LEU A 1 199 ? 21.170 9.516 -18.215 1.00 96.19 199 LEU A N 1
ATOM 1461 C CA . LEU A 1 199 ? 19.957 10.077 -17.637 1.00 96.19 199 LEU A CA 1
ATOM 1462 C C . LEU A 1 199 ? 18.727 9.238 -18.021 1.00 96.19 199 LEU A C 1
ATOM 1464 O O . LEU A 1 199 ? 17.945 8.880 -17.143 1.00 96.19 199 LEU A O 1
ATOM 1468 N N . GLY A 1 200 ? 18.613 8.819 -19.284 1.00 94.75 200 GLY A N 1
ATOM 1469 C CA . GLY A 1 200 ? 17.549 7.924 -19.746 1.00 94.75 200 GLY A CA 1
ATOM 1470 C C . GLY A 1 200 ? 17.494 6.603 -18.971 1.00 94.75 200 GLY A C 1
ATOM 1471 O O . GLY A 1 200 ? 16.429 6.218 -18.493 1.00 94.75 200 GLY A O 1
ATOM 1472 N N . LEU A 1 201 ? 18.643 5.958 -18.751 1.00 94.88 201 LEU A N 1
ATOM 1473 C CA . LEU A 1 201 ? 18.747 4.719 -17.962 1.00 94.88 201 LEU A CA 1
ATOM 1474 C C . LEU A 1 201 ? 18.260 4.886 -16.510 1.00 94.88 201 LEU A C 1
ATOM 1476 O O . LEU A 1 201 ? 17.574 4.013 -15.967 1.00 94.88 201 LEU A O 1
ATOM 1480 N N . VAL A 1 202 ? 18.575 6.020 -15.880 1.00 97.06 202 VAL A N 1
ATOM 1481 C CA . VAL A 1 202 ? 18.090 6.336 -14.526 1.00 97.06 202 VAL A CA 1
ATOM 1482 C C . VAL A 1 202 ? 16.573 6.538 -14.522 1.00 97.06 202 VAL A C 1
ATOM 1484 O O . VAL A 1 202 ? 15.894 6.016 -13.640 1.00 97.06 202 VAL A O 1
ATOM 1487 N N . PHE A 1 203 ? 16.011 7.223 -15.521 1.00 96.06 203 PHE A N 1
ATOM 1488 C CA . PHE A 1 203 ? 14.560 7.411 -15.609 1.00 96.06 203 PHE A CA 1
ATOM 1489 C C . PHE A 1 203 ? 13.804 6.096 -15.840 1.00 96.06 203 PHE A C 1
ATOM 1491 O O . PHE A 1 203 ? 12.801 5.850 -15.170 1.00 96.06 203 PHE A O 1
ATOM 1498 N N . GLN A 1 204 ? 14.299 5.220 -16.719 1.00 95.12 204 GLN A N 1
ATOM 1499 C CA . GLN A 1 204 ? 13.687 3.909 -16.972 1.00 95.12 204 GLN A CA 1
ATOM 1500 C C . GLN A 1 204 ? 13.619 3.060 -15.696 1.00 95.12 204 GLN A C 1
ATOM 1502 O O . GLN A 1 204 ? 12.563 2.528 -15.344 1.00 95.12 204 GLN A O 1
ATOM 1507 N N . THR A 1 205 ? 14.733 2.975 -14.966 1.00 95.00 205 THR A N 1
ATOM 1508 C CA . THR A 1 205 ? 14.802 2.212 -13.711 1.00 95.00 205 THR A CA 1
ATOM 1509 C C . THR A 1 205 ? 13.967 2.845 -12.597 1.00 95.00 205 THR A C 1
ATOM 1511 O O . THR A 1 205 ? 13.313 2.118 -11.847 1.00 95.00 205 THR A O 1
ATOM 1514 N N . ALA A 1 206 ? 13.905 4.178 -12.520 1.00 97.12 206 ALA A N 1
ATOM 1515 C CA . ALA A 1 206 ? 13.067 4.884 -11.553 1.00 97.12 206 ALA A CA 1
ATOM 1516 C C . ALA A 1 206 ? 11.567 4.629 -11.783 1.00 97.12 206 ALA A C 1
ATOM 1518 O O . ALA A 1 206 ? 10.850 4.302 -10.837 1.00 97.12 206 ALA A O 1
ATOM 1519 N N . VAL A 1 207 ? 11.086 4.719 -13.027 1.00 95.94 207 VAL A N 1
ATOM 1520 C CA . VAL A 1 207 ? 9.664 4.499 -13.361 1.00 95.94 207 VAL A CA 1
ATOM 1521 C C . VAL A 1 207 ? 9.253 3.040 -13.127 1.00 95.94 207 VAL A C 1
ATOM 1523 O O . VAL A 1 207 ? 8.194 2.772 -12.547 1.00 95.94 207 VAL A O 1
ATOM 1526 N N . LEU A 1 208 ? 10.106 2.083 -13.506 1.00 96.62 208 LEU A N 1
ATOM 1527 C CA . LEU A 1 208 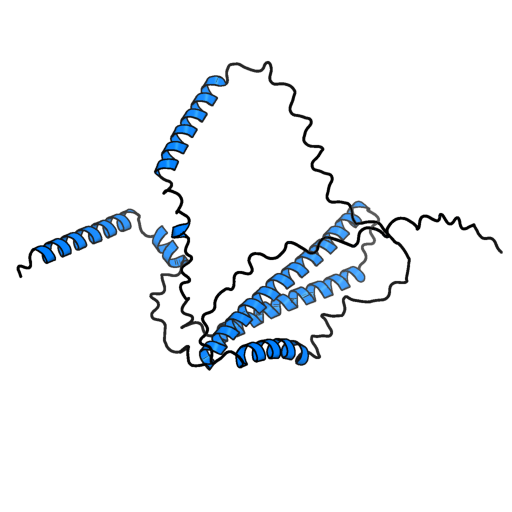? 9.873 0.662 -13.225 1.00 96.62 208 LEU A CA 1
ATOM 1528 C C . LEU A 1 208 ? 9.863 0.377 -11.715 1.00 96.62 208 LEU A C 1
ATOM 1530 O O . LEU A 1 208 ? 8.997 -0.352 -11.234 1.00 96.62 208 LEU A O 1
ATOM 1534 N N . GLY A 1 209 ? 10.766 0.994 -10.950 1.00 96.56 209 GLY A N 1
ATOM 1535 C CA . GLY A 1 209 ? 10.813 0.846 -9.494 1.00 96.56 209 GLY A CA 1
ATOM 1536 C C . GLY A 1 209 ? 9.586 1.426 -8.784 1.00 96.56 209 GLY A C 1
ATOM 1537 O O . GLY A 1 209 ? 9.002 0.765 -7.924 1.00 96.56 209 GLY A O 1
ATOM 1538 N N . LEU A 1 210 ? 9.157 2.636 -9.161 1.00 97.19 210 LEU A N 1
ATOM 1539 C CA . LEU A 1 210 ? 7.998 3.304 -8.554 1.00 97.19 210 LEU A CA 1
ATOM 1540 C C . LEU A 1 210 ? 6.685 2.569 -8.843 1.00 97.19 210 LEU A C 1
ATOM 1542 O O . LEU A 1 210 ? 5.865 2.408 -7.939 1.00 97.19 210 LEU A O 1
ATOM 1546 N N . SER A 1 211 ? 6.499 2.082 -10.073 1.00 96.56 211 SER A N 1
ATOM 1547 C CA . SER A 1 211 ? 5.304 1.307 -10.434 1.00 96.56 211 SER A CA 1
ATOM 1548 C C . SER A 1 211 ? 5.230 -0.028 -9.683 1.00 96.56 211 SER A C 1
ATOM 1550 O O . SER A 1 211 ? 4.168 -0.373 -9.162 1.00 96.56 211 SER A O 1
ATOM 1552 N N . ALA A 1 212 ? 6.358 -0.729 -9.527 1.00 96.19 212 ALA A N 1
ATOM 1553 C CA . ALA A 1 212 ? 6.421 -1.967 -8.75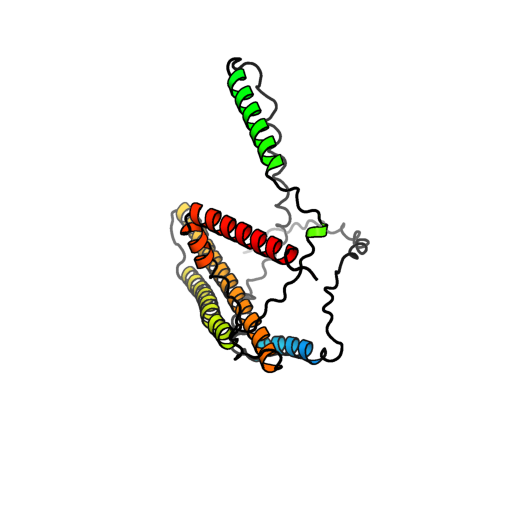3 1.00 96.19 212 ALA A CA 1
ATOM 1554 C C . ALA A 1 212 ? 6.131 -1.748 -7.254 1.00 96.19 212 ALA A C 1
ATOM 1556 O O . ALA A 1 212 ? 5.422 -2.543 -6.632 1.00 96.19 212 ALA A O 1
ATOM 1557 N N . LEU A 1 213 ? 6.630 -0.651 -6.674 1.00 97.25 213 LEU A N 1
ATOM 1558 C CA . LEU A 1 213 ? 6.364 -0.294 -5.277 1.00 97.25 213 LEU A CA 1
ATOM 1559 C C . LEU A 1 213 ? 4.880 0.037 -5.066 1.00 97.25 213 LEU A C 1
ATOM 1561 O O . LEU A 1 213 ? 4.271 -0.467 -4.120 1.00 97.25 213 LEU A O 1
ATOM 1565 N N . ALA A 1 214 ? 4.286 0.819 -5.974 1.00 96.62 214 ALA A N 1
ATOM 1566 C CA . ALA A 1 214 ? 2.859 1.129 -5.945 1.00 96.62 214 ALA A CA 1
ATOM 1567 C C . ALA A 1 214 ? 2.006 -0.149 -6.003 1.00 96.62 214 ALA A C 1
ATOM 1569 O O . ALA A 1 214 ? 1.140 -0.343 -5.146 1.00 96.62 214 ALA A O 1
ATOM 1570 N N . ALA A 1 215 ? 2.300 -1.060 -6.940 1.00 97.38 215 ALA A N 1
ATOM 1571 C CA . ALA A 1 215 ? 1.613 -2.349 -7.043 1.00 97.38 215 ALA A CA 1
ATOM 1572 C C . ALA A 1 215 ? 1.665 -3.138 -5.723 1.00 97.38 215 ALA A C 1
ATOM 1574 O O . ALA A 1 215 ? 0.650 -3.698 -5.302 1.00 97.38 215 ALA A O 1
ATOM 1575 N N . GLY A 1 216 ? 2.821 -3.135 -5.048 1.00 96.44 216 GLY A N 1
ATOM 1576 C CA . GLY A 1 216 ? 3.023 -3.811 -3.767 1.00 96.44 216 GLY A CA 1
ATOM 1577 C C . GLY A 1 216 ? 2.172 -3.241 -2.630 1.00 96.44 216 GLY A C 1
ATOM 1578 O O . GLY A 1 216 ? 1.512 -4.006 -1.924 1.00 96.44 216 GLY A O 1
ATOM 1579 N N . ILE A 1 217 ? 2.133 -1.912 -2.470 1.00 97.81 217 ILE A N 1
ATOM 1580 C CA . ILE A 1 217 ? 1.328 -1.270 -1.414 1.00 97.81 217 ILE A CA 1
ATOM 1581 C C . ILE A 1 217 ? -0.163 -1.523 -1.650 1.00 97.81 217 ILE A C 1
ATOM 1583 O O . ILE A 1 217 ? -0.848 -1.953 -0.724 1.00 97.81 217 ILE A O 1
ATOM 1587 N N . PHE A 1 218 ? -0.657 -1.333 -2.879 1.00 97.12 218 PHE A N 1
ATOM 1588 C CA . PHE A 1 218 ? -2.065 -1.595 -3.199 1.00 97.12 218 PHE A CA 1
ATOM 1589 C C . PHE A 1 218 ? -2.436 -3.077 -3.068 1.00 97.12 218 PHE A C 1
ATOM 1591 O O . PHE A 1 218 ? -3.541 -3.409 -2.645 1.00 97.12 218 PHE A O 1
ATOM 1598 N N . GLY A 1 219 ? -1.510 -3.984 -3.382 1.00 97.62 219 GLY A N 1
ATOM 1599 C CA . GLY A 1 219 ? -1.726 -5.417 -3.191 1.00 97.62 219 GLY A CA 1
ATOM 1600 C C . GLY A 1 219 ? -1.860 -5.776 -1.712 1.00 97.62 219 GLY A C 1
ATOM 1601 O O . GLY A 1 219 ? -2.765 -6.516 -1.324 1.00 97.62 219 GLY A O 1
ATOM 1602 N N . PHE A 1 220 ? -1.002 -5.202 -0.863 1.00 97.75 220 PHE A N 1
ATOM 1603 C CA . PHE A 1 220 ? -1.048 -5.436 0.578 1.00 97.75 220 PHE A CA 1
ATOM 1604 C C . PHE A 1 220 ? -2.288 -4.816 1.234 1.00 97.75 220 PHE A C 1
ATOM 1606 O O . PHE A 1 220 ? -2.895 -5.447 2.100 1.00 97.75 220 PHE A O 1
ATOM 1613 N N . THR A 1 221 ? -2.711 -3.620 0.813 1.00 97.44 221 THR A N 1
ATOM 1614 C CA . THR A 1 221 ? -3.943 -3.001 1.329 1.00 97.44 221 THR A CA 1
ATOM 1615 C C . THR A 1 221 ? -5.186 -3.778 0.908 1.00 97.44 221 THR A C 1
ATOM 1617 O O . THR A 1 221 ? -6.043 -4.030 1.754 1.00 97.44 221 THR A O 1
ATOM 1620 N N . ALA A 1 222 ? -5.263 -4.235 -0.347 1.00 97.69 222 ALA A N 1
ATOM 1621 C CA . ALA A 1 222 ? -6.353 -5.092 -0.813 1.00 97.69 222 ALA A CA 1
ATOM 1622 C C . ALA A 1 222 ? -6.446 -6.382 0.016 1.00 97.69 222 ALA A C 1
ATOM 1624 O O . ALA A 1 222 ? -7.527 -6.748 0.476 1.00 97.69 222 ALA A O 1
ATOM 1625 N N . LEU A 1 223 ? -5.303 -7.026 0.273 1.00 97.44 223 LEU A N 1
ATOM 1626 C CA . LEU A 1 223 ? -5.220 -8.235 1.090 1.00 97.44 223 LEU A CA 1
ATOM 1627 C C . LEU A 1 223 ? -5.614 -7.964 2.550 1.00 97.44 223 LEU A C 1
ATOM 1629 O O . LEU A 1 223 ? -6.352 -8.750 3.140 1.00 97.44 223 LEU A O 1
ATOM 1633 N N . GLY A 1 224 ? -5.184 -6.840 3.127 1.00 96.69 224 GLY A N 1
ATOM 1634 C CA . GLY A 1 224 ? -5.544 -6.447 4.490 1.00 96.69 224 GLY A CA 1
ATOM 1635 C C . GLY A 1 224 ? -7.047 -6.220 4.668 1.00 96.69 224 GLY A C 1
ATOM 1636 O O . GLY A 1 224 ? -7.647 -6.767 5.595 1.00 96.69 224 GLY A O 1
ATOM 1637 N N . ILE A 1 225 ? -7.668 -5.468 3.753 1.00 96.00 225 ILE A N 1
ATOM 1638 C CA . ILE A 1 225 ? -9.117 -5.208 3.762 1.00 96.00 225 ILE A CA 1
ATOM 1639 C C . ILE A 1 225 ? -9.895 -6.512 3.543 1.00 96.00 225 ILE A C 1
ATOM 1641 O O . ILE A 1 225 ? -10.884 -6.768 4.232 1.00 96.00 225 ILE A O 1
ATOM 1645 N N . PHE A 1 226 ? -9.417 -7.371 2.641 1.00 97.06 226 PHE A N 1
ATOM 1646 C CA . PHE A 1 226 ? -10.027 -8.671 2.384 1.00 97.06 226 PHE A CA 1
ATOM 1647 C C . PHE A 1 226 ? -9.988 -9.588 3.616 1.00 97.06 226 PHE A C 1
ATOM 1649 O O . PHE A 1 226 ? -11.018 -10.148 3.990 1.00 97.06 226 PHE A O 1
ATOM 1656 N N . LEU A 1 227 ? -8.840 -9.710 4.299 1.00 96.44 227 LEU A N 1
ATOM 1657 C CA . LEU A 1 227 ? -8.738 -10.508 5.529 1.00 96.44 227 LEU A CA 1
ATOM 1658 C C . LEU A 1 227 ? -9.609 -9.958 6.659 1.00 96.44 227 LEU A C 1
ATOM 1660 O O . LEU A 1 227 ? -10.174 -10.743 7.423 1.00 96.44 227 LEU A O 1
ATOM 1664 N N . LEU A 1 228 ? -9.724 -8.633 6.777 1.00 93.62 228 LEU A N 1
ATOM 1665 C CA . LEU A 1 228 ? -10.617 -8.021 7.757 1.00 93.62 228 LEU A CA 1
ATOM 1666 C C . LEU A 1 228 ? -12.078 -8.390 7.462 1.00 93.62 228 LEU A C 1
ATOM 1668 O O . LEU A 1 228 ? -12.775 -8.861 8.359 1.00 93.62 228 LEU A O 1
ATOM 1672 N N . GLY A 1 229 ? -12.508 -8.264 6.202 1.00 93.94 229 GLY A N 1
ATOM 1673 C CA . GLY A 1 229 ? -13.848 -8.664 5.769 1.00 93.94 229 GLY A CA 1
ATOM 1674 C C . GLY A 1 229 ? -14.128 -10.146 6.021 1.00 93.94 229 GLY A C 1
ATOM 1675 O O . GLY A 1 229 ? -15.196 -10.497 6.514 1.00 93.94 229 GLY A O 1
ATOM 1676 N N . LEU A 1 230 ? -13.142 -11.012 5.778 1.00 95.31 230 LEU A N 1
ATOM 1677 C CA . LEU A 1 230 ? -13.232 -12.449 6.036 1.00 95.31 230 LEU A CA 1
ATOM 1678 C C . LEU A 1 230 ? -13.377 -12.754 7.536 1.00 95.31 230 LEU A C 1
ATOM 1680 O O . LEU A 1 230 ? -14.206 -13.577 7.915 1.00 95.31 230 LEU A O 1
ATOM 1684 N N . ARG A 1 231 ? -12.622 -12.061 8.402 1.00 92.50 231 ARG A N 1
ATOM 1685 C CA . ARG A 1 231 ? -12.748 -12.195 9.863 1.00 92.50 231 ARG A CA 1
ATOM 1686 C C . ARG A 1 231 ? -14.147 -11.805 10.350 1.00 92.50 231 ARG A C 1
ATOM 1688 O O . ARG A 1 231 ? -14.704 -12.523 11.177 1.00 92.50 231 ARG A O 1
ATOM 1695 N N . VAL A 1 232 ? -14.709 -10.706 9.843 1.00 92.31 232 VAL A N 1
ATOM 1696 C CA . VAL A 1 232 ? -16.074 -10.267 10.191 1.00 92.31 232 VAL A CA 1
ATOM 1697 C C . VAL A 1 232 ? -17.111 -11.255 9.658 1.00 92.31 232 VAL A C 1
ATOM 1699 O O . VAL A 1 232 ? -17.998 -11.665 10.400 1.00 92.31 232 VAL A O 1
ATOM 1702 N N . ALA A 1 233 ? -16.961 -11.708 8.410 1.00 93.25 233 ALA A N 1
ATOM 1703 C CA . ALA A 1 233 ? -17.851 -12.696 7.807 1.00 93.25 233 ALA A CA 1
ATOM 1704 C C . ALA A 1 233 ? -17.894 -13.999 8.620 1.00 93.25 233 ALA A C 1
ATOM 1706 O O . ALA A 1 233 ? -18.974 -14.537 8.850 1.00 93.25 233 ALA A O 1
ATOM 1707 N N . PHE A 1 234 ? -16.742 -14.472 9.112 1.00 94.19 234 PHE A N 1
ATOM 1708 C CA . PHE A 1 234 ? -16.699 -15.625 10.010 1.00 94.19 234 PHE A CA 1
ATOM 1709 C C . PHE A 1 234 ? -17.480 -15.384 11.304 1.00 94.19 234 PHE A C 1
ATOM 1711 O O . PHE A 1 234 ? -18.260 -16.253 11.676 1.00 94.19 234 PHE A O 1
ATOM 1718 N N . GLY A 1 235 ? -17.321 -14.217 11.937 1.00 91.00 235 GLY A N 1
ATOM 1719 C CA . GLY A 1 235 ? -18.050 -13.852 13.158 1.00 91.00 235 GLY A CA 1
ATOM 1720 C C . GLY A 1 235 ? -19.573 -13.843 12.982 1.00 91.00 235 GLY A C 1
ATOM 1721 O O . GLY A 1 235 ? -20.296 -14.361 13.835 1.00 91.00 235 GLY A O 1
ATOM 1722 N N . VAL A 1 236 ? -20.048 -13.330 11.841 1.00 91.19 236 VAL A N 1
ATOM 1723 C CA . VAL A 1 236 ? -21.476 -13.324 11.476 1.00 91.19 236 VAL A CA 1
ATOM 1724 C C . VAL A 1 236 ? -21.994 -14.747 11.250 1.00 91.19 236 VAL A C 1
ATOM 1726 O O . VAL A 1 236 ? -23.054 -15.104 11.755 1.00 91.19 236 VAL A O 1
ATOM 1729 N N . VAL A 1 237 ? -21.238 -15.597 10.546 1.00 93.38 237 VAL A N 1
ATOM 1730 C CA . VAL A 1 237 ? -21.642 -16.994 10.286 1.00 93.38 237 VAL A CA 1
ATOM 1731 C C . VAL A 1 237 ? -21.713 -17.824 11.572 1.00 93.38 237 VAL A C 1
ATOM 1733 O O . VAL A 1 237 ? -22.573 -18.694 11.683 1.00 93.38 237 VAL A O 1
ATOM 1736 N N . THR A 1 238 ? -20.853 -17.560 12.560 1.00 94.00 238 THR A N 1
ATOM 1737 C CA . THR A 1 238 ? -20.917 -18.226 13.875 1.00 94.00 238 THR A CA 1
ATOM 1738 C C . THR A 1 238 ? -22.109 -17.806 14.737 1.00 94.00 238 THR A C 1
ATOM 1740 O O . THR A 1 238 ? -22.335 -18.428 15.771 1.00 94.00 238 THR A O 1
ATOM 1743 N N . GLY A 1 239 ? -22.882 -16.792 14.331 1.00 86.75 239 GLY A N 1
ATOM 1744 C CA . GLY A 1 239 ? -24.039 -16.309 15.089 1.00 86.75 239 GLY A CA 1
ATOM 1745 C C . GLY A 1 239 ? -23.677 -15.535 16.360 1.00 86.75 239 GLY A C 1
ATOM 1746 O O . GLY A 1 239 ? -24.549 -15.290 17.185 1.00 86.75 239 GLY A O 1
ATOM 1747 N N . GLU A 1 240 ? -22.404 -15.156 16.530 1.00 78.75 240 GLU A N 1
ATOM 1748 C CA . GLU A 1 240 ? -21.968 -14.296 17.639 1.00 78.75 240 GLU A CA 1
ATOM 1749 C C . GLU A 1 240 ? -22.158 -12.805 17.328 1.00 78.75 240 GLU A C 1
ATOM 1751 O O . GLU A 1 240 ? -22.277 -12.001 18.249 1.00 78.75 240 GLU A O 1
ATOM 1756 N N . LEU A 1 241 ? -22.184 -12.427 16.044 1.00 75.56 241 LEU A N 1
ATOM 1757 C CA . LEU A 1 241 ? -22.390 -11.048 15.601 1.00 75.56 241 LEU A CA 1
ATOM 1758 C C . LEU A 1 241 ? -23.725 -10.932 14.872 1.00 75.56 241 LEU A C 1
ATOM 1760 O O . LEU A 1 241 ? -23.959 -11.624 13.880 1.00 75.56 241 LEU A O 1
ATOM 1764 N N . ASP A 1 242 ? -24.568 -10.022 15.348 1.00 76.00 242 ASP A N 1
ATOM 1765 C CA . ASP A 1 242 ? -25.905 -9.788 14.817 1.00 76.00 242 ASP A CA 1
ATOM 1766 C C . ASP A 1 242 ? -25.873 -8.538 13.910 1.00 76.00 242 ASP A C 1
ATOM 1768 O O . ASP A 1 242 ? -25.811 -7.411 14.408 1.00 76.00 242 ASP A O 1
ATOM 1772 N N . PRO A 1 243 ? -25.864 -8.685 12.569 1.00 68.62 243 PRO A N 1
ATOM 1773 C CA . PRO A 1 243 ? -25.632 -7.568 11.645 1.00 68.62 243 PRO A CA 1
ATOM 1774 C C . PRO A 1 243 ? -26.782 -6.551 11.627 1.00 68.62 243 PRO A C 1
ATOM 1776 O O . PRO A 1 243 ? -26.617 -5.433 11.146 1.00 68.62 243 PRO A O 1
ATOM 1779 N N . SER A 1 244 ? -27.958 -6.930 12.138 1.00 70.56 244 SER A N 1
ATOM 1780 C CA . SER A 1 244 ? -29.140 -6.061 12.169 1.00 70.56 244 SER A CA 1
ATOM 1781 C C . SER A 1 244 ? -29.195 -5.151 13.396 1.00 70.56 244 SER A C 1
ATOM 1783 O O . SER A 1 244 ? -29.954 -4.174 13.409 1.00 70.56 244 SER A O 1
ATOM 1785 N N . LEU A 1 245 ? -28.388 -5.446 14.420 1.00 69.56 245 LEU A N 1
ATOM 1786 C CA . LEU A 1 245 ? -28.338 -4.652 15.633 1.00 69.56 245 LEU A CA 1
ATOM 1787 C C . LEU A 1 245 ? -27.568 -3.379 15.298 1.00 69.56 245 LEU A C 1
ATOM 1789 O O . LEU A 1 245 ? -26.342 -3.331 15.340 1.00 69.56 245 LEU A O 1
ATOM 1793 N N . LYS A 1 246 ? -28.314 -2.340 14.901 1.00 60.28 246 LYS A N 1
ATOM 1794 C CA . LYS A 1 246 ? -27.779 -0.989 14.759 1.00 60.28 246 LYS A CA 1
ATOM 1795 C C . LYS A 1 246 ? -27.142 -0.645 16.087 1.00 60.28 246 LYS A C 1
ATOM 1797 O O . LYS A 1 246 ? -27.843 -0.378 17.063 1.00 60.28 246 LYS A O 1
ATOM 1802 N N . THR A 1 247 ? -25.820 -0.671 16.119 1.00 56.34 247 THR A N 1
ATOM 1803 C CA . THR A 1 247 ? -25.059 -0.213 17.260 1.00 56.34 247 THR A CA 1
ATOM 1804 C C . THR A 1 247 ? -25.514 1.221 17.473 1.00 56.34 247 THR A C 1
ATOM 1806 O O . THR A 1 247 ? -25.151 2.117 16.708 1.00 56.34 247 THR A O 1
ATOM 1809 N N . ILE A 1 248 ? -26.288 1.465 18.536 1.00 55.34 248 ILE A N 1
ATOM 1810 C CA . ILE A 1 248 ? -26.401 2.785 19.162 1.00 55.34 248 ILE A CA 1
ATOM 1811 C C . ILE A 1 248 ? -25.047 3.041 19.832 1.00 55.34 248 ILE A C 1
ATOM 1813 O O . ILE A 1 248 ? -24.931 3.340 21.017 1.00 55.34 248 ILE A O 1
ATOM 1817 N N . SER A 1 249 ? -23.963 2.867 19.075 1.00 54.31 249 SER A N 1
ATOM 1818 C CA . SER A 1 249 ? -22.765 3.593 19.370 1.00 54.31 249 SER A CA 1
ATOM 1819 C C . SER A 1 249 ? -23.252 5.030 19.312 1.00 54.31 249 SER A C 1
ATOM 1821 O O . SER A 1 249 ? -23.801 5.477 18.305 1.00 54.31 249 SER A O 1
ATOM 1823 N N . ASN A 1 250 ? -23.154 5.728 20.440 1.00 51.38 250 ASN A N 1
ATOM 1824 C CA . ASN A 1 250 ? -22.957 7.163 20.420 1.00 51.38 250 ASN A CA 1
ATOM 1825 C C . ASN A 1 250 ? -21.719 7.356 19.550 1.00 51.38 250 ASN A C 1
ATOM 1827 O O . ASN A 1 250 ? -20.600 7.399 20.068 1.00 51.38 250 ASN A O 1
ATOM 1831 N N . SER A 1 251 ? -21.910 7.297 18.232 1.00 50.69 251 SER A N 1
ATOM 1832 C CA . SER A 1 251 ? -20.904 7.476 17.219 1.00 50.69 251 SER A CA 1
ATOM 1833 C C . SER A 1 251 ? -20.491 8.901 17.445 1.00 50.69 251 SER A C 1
ATOM 1835 O O . SER A 1 251 ? -21.165 9.843 17.032 1.00 50.69 251 SER A O 1
ATOM 1837 N N . LYS A 1 252 ? -19.448 9.015 18.267 1.00 50.97 252 LYS A N 1
ATOM 1838 C CA . LYS A 1 252 ? -18.665 10.204 18.496 1.00 50.97 252 LYS A CA 1
ATOM 1839 C C . LYS A 1 252 ? -18.597 10.858 17.135 1.00 50.97 252 LYS A C 1
ATOM 1841 O O . LYS A 1 252 ? -18.091 10.221 16.206 1.00 50.97 252 LYS A O 1
ATOM 1846 N N . LEU A 1 253 ? -19.225 12.032 17.052 1.00 50.97 253 LEU A N 1
ATOM 1847 C CA . LEU A 1 253 ? -19.118 13.005 15.973 1.00 50.97 253 LEU A CA 1
ATOM 1848 C C . LEU A 1 253 ? -17.834 12.690 15.230 1.00 50.97 253 LEU A C 1
ATOM 1850 O O . LEU A 1 253 ? -16.769 12.684 15.867 1.00 50.97 253 LEU A O 1
ATOM 1854 N N . THR A 1 254 ? -17.949 12.288 13.963 1.00 55.59 254 THR A N 1
ATOM 1855 C CA . THR A 1 254 ? -16.805 11.831 13.158 1.00 55.59 254 THR A CA 1
ATOM 1856 C C . THR A 1 254 ? -15.607 12.730 13.458 1.00 55.59 254 THR A C 1
ATOM 1858 O O . THR A 1 254 ? -15.803 13.908 13.721 1.00 55.59 254 THR A O 1
ATOM 1861 N N . THR A 1 255 ? -14.363 12.252 13.514 1.00 60.56 255 THR A N 1
ATOM 1862 C CA . THR A 1 255 ? -13.249 13.116 13.966 1.00 60.56 255 THR A CA 1
ATOM 1863 C C . THR A 1 255 ? -13.207 14.462 13.221 1.00 60.56 255 THR A C 1
ATOM 1865 O O . THR A 1 255 ? -12.852 15.467 13.819 1.00 60.56 255 THR A O 1
ATOM 1868 N N . ALA A 1 256 ? -13.690 14.514 11.975 1.00 58.97 256 ALA A N 1
ATOM 1869 C CA . ALA A 1 256 ? -13.958 15.747 11.235 1.00 58.97 256 ALA A CA 1
ATOM 1870 C C . ALA A 1 256 ? -15.020 16.664 11.877 1.00 58.97 256 ALA A C 1
ATOM 1872 O O . ALA A 1 256 ? -14.820 17.867 11.955 1.00 58.97 256 ALA A O 1
ATOM 1873 N N . GLU A 1 257 ? -16.130 16.114 12.345 1.00 64.69 257 GLU A N 1
ATOM 1874 C CA . GLU A 1 257 ? -17.206 16.792 13.060 1.00 64.69 257 GLU A CA 1
ATOM 1875 C C . GLU A 1 257 ? -16.809 17.168 14.494 1.00 64.69 257 GLU A C 1
ATOM 1877 O O . GLU A 1 257 ? -17.077 18.291 14.884 1.00 64.69 257 GLU A O 1
ATOM 1882 N N . THR A 1 258 ? -16.064 16.332 15.234 1.00 69.19 258 THR A N 1
ATOM 1883 C CA . THR A 1 258 ? -15.471 16.729 16.532 1.00 69.19 258 THR A CA 1
ATOM 1884 C C . THR A 1 258 ? -14.461 17.867 16.353 1.00 69.19 258 THR A C 1
ATOM 1886 O O . THR A 1 258 ? -14.467 18.826 17.117 1.00 69.19 258 THR A O 1
ATOM 1889 N N . VAL A 1 259 ? -13.592 17.787 15.339 1.00 71.81 259 VAL A N 1
ATOM 1890 C CA . VAL A 1 259 ? -12.627 18.853 15.027 1.00 71.81 259 VAL A CA 1
ATOM 1891 C C . VAL A 1 259 ? -13.354 20.114 14.573 1.00 71.81 259 VAL A C 1
ATOM 1893 O O . VAL A 1 259 ? -13.000 21.200 15.021 1.00 71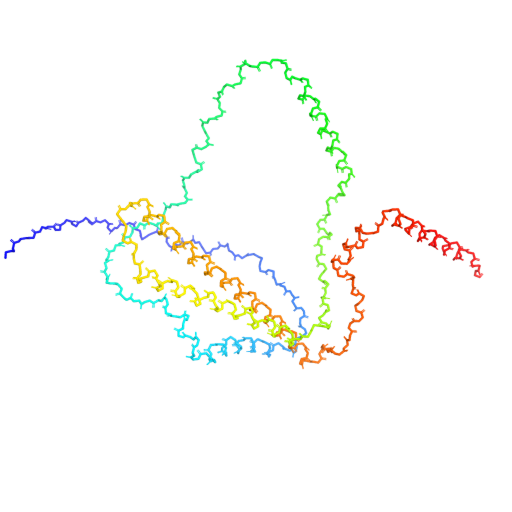.81 259 VAL A O 1
ATOM 1896 N N . ARG A 1 260 ? -14.401 19.992 13.750 1.00 74.0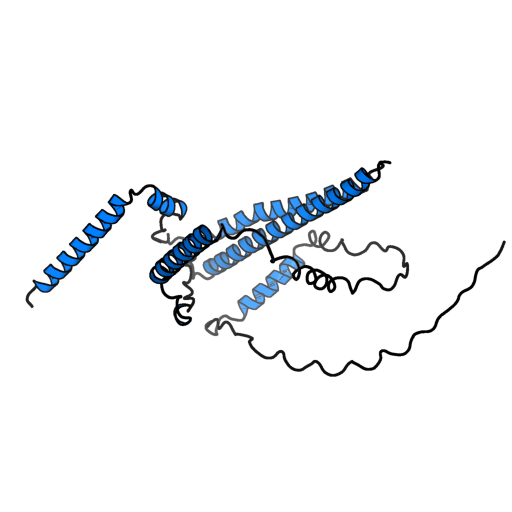0 260 ARG A N 1
ATOM 1897 C CA . ARG A 1 260 ? -15.245 21.131 13.383 1.00 74.00 260 ARG A CA 1
ATOM 1898 C C . ARG A 1 260 ? -15.863 21.748 14.630 1.00 74.00 260 ARG A C 1
ATOM 1900 O O . ARG A 1 260 ? -15.694 22.939 14.813 1.00 74.00 260 ARG A O 1
ATOM 1907 N N . ASP A 1 261 ? -16.428 20.947 15.529 1.00 70.00 261 ASP A N 1
ATOM 1908 C CA . ASP A 1 261 ? -17.005 21.411 16.794 1.00 70.00 261 ASP A CA 1
ATOM 1909 C C . ASP A 1 261 ? -15.976 22.105 17.701 1.00 70.00 261 ASP A C 1
ATOM 1911 O O . ASP A 1 261 ? -16.319 23.070 18.374 1.00 70.00 261 ASP A O 1
ATOM 1915 N N . ILE A 1 262 ? -14.711 21.668 17.691 1.00 71.81 262 ILE A N 1
ATOM 1916 C CA . ILE A 1 262 ? -13.610 22.326 18.415 1.00 71.81 262 ILE A CA 1
ATOM 1917 C C . ILE A 1 262 ? -13.251 23.682 17.788 1.00 71.81 262 ILE A C 1
ATOM 1919 O O . ILE A 1 262 ? -12.889 24.604 18.512 1.00 71.81 262 ILE A O 1
ATOM 1923 N N . PHE A 1 263 ? -13.334 23.814 16.461 1.00 72.38 263 PHE A N 1
ATOM 1924 C CA . PHE A 1 263 ? -12.993 25.054 15.757 1.00 72.38 263 PHE A CA 1
ATOM 1925 C C . PHE A 1 263 ? -14.164 26.036 15.614 1.00 72.38 263 PHE A C 1
ATOM 1927 O O . PHE A 1 263 ? -13.914 27.232 15.490 1.00 72.38 263 PHE A O 1
ATOM 1934 N N . THR A 1 264 ? -15.418 25.572 15.609 1.00 75.75 264 THR A N 1
ATOM 1935 C CA . THR A 1 264 ? -16.607 26.437 15.508 1.00 75.75 264 THR A CA 1
ATOM 1936 C C . THR A 1 264 ? -17.239 26.779 16.846 1.00 75.75 264 THR A C 1
ATOM 1938 O O . THR A 1 264 ? -17.993 27.746 16.893 1.00 75.75 264 THR A O 1
ATOM 1941 N N . LYS A 1 265 ? -16.957 26.045 17.931 1.00 74.19 265 LYS A N 1
ATOM 1942 C CA . LYS A 1 265 ? -17.343 26.527 19.261 1.00 74.19 265 LYS A CA 1
ATOM 1943 C C . LYS A 1 265 ? -16.418 27.656 19.656 1.00 74.19 265 LYS A C 1
ATOM 1945 O O . LYS A 1 265 ? -15.222 27.447 19.859 1.00 74.19 265 LYS A O 1
ATOM 1950 N N . ASP A 1 266 ? -16.997 28.836 19.820 1.00 76.94 266 ASP A N 1
ATOM 1951 C CA . ASP A 1 266 ? -16.285 29.934 20.440 1.00 76.94 266 ASP A CA 1
ATOM 1952 C C . ASP A 1 266 ? -15.778 29.476 21.819 1.00 76.94 266 ASP A C 1
ATOM 1954 O O . ASP A 1 266 ? -16.533 28.892 22.606 1.00 76.94 266 ASP A O 1
ATOM 1958 N N . PRO A 1 267 ? -14.503 29.727 22.160 1.00 77.44 267 PRO A N 1
ATOM 1959 C CA . PRO A 1 267 ? -13.904 29.245 23.406 1.00 77.44 267 PRO A CA 1
ATOM 1960 C C . PRO A 1 267 ? -14.669 29.731 24.646 1.00 77.44 267 PRO A C 1
ATOM 1962 O O . PRO A 1 267 ? -14.676 29.070 25.683 1.00 77.44 267 PRO A O 1
ATOM 1965 N N . VAL A 1 268 ? -15.369 30.862 24.525 1.00 81.62 268 VAL A N 1
ATOM 1966 C CA . VAL A 1 268 ? -16.239 31.418 25.565 1.00 81.62 268 VAL A CA 1
ATOM 1967 C C . VAL A 1 268 ? -17.437 30.507 25.846 1.00 81.62 268 VAL A C 1
ATOM 1969 O O . VAL A 1 268 ? -17.782 30.308 27.011 1.00 81.62 268 VAL A O 1
ATOM 1972 N N . GLU A 1 269 ? -18.049 29.903 24.826 1.00 79.75 269 GLU A N 1
ATOM 1973 C CA . GLU A 1 269 ? -19.192 29.002 25.011 1.00 79.75 269 GLU A CA 1
ATOM 1974 C C . GLU A 1 269 ? -18.787 27.715 25.726 1.00 79.75 269 GLU A C 1
ATOM 1976 O O . GLU A 1 269 ? -19.512 27.242 26.602 1.00 79.75 269 GLU A O 1
ATOM 1981 N N . VAL A 1 270 ? -17.601 27.184 25.416 1.00 79.00 270 VAL A N 1
ATOM 1982 C CA . VAL A 1 270 ? -17.059 25.989 26.079 1.00 79.00 270 VAL A CA 1
ATOM 1983 C C . VAL A 1 270 ? -16.831 26.257 27.569 1.00 79.00 270 VAL A C 1
ATOM 1985 O O . VAL A 1 270 ? -17.265 25.471 28.413 1.00 79.00 270 VAL A O 1
ATOM 1988 N N . VAL A 1 271 ? -16.229 27.402 27.905 1.00 83.75 271 VAL A N 1
ATOM 1989 C CA . VAL A 1 271 ? -15.978 27.803 29.299 1.00 83.75 271 VAL A CA 1
ATOM 1990 C C . VAL A 1 271 ? -17.288 28.059 30.051 1.00 83.75 271 VAL A C 1
ATOM 1992 O O . VAL A 1 271 ? -17.445 27.631 31.197 1.00 83.75 271 VAL A O 1
ATOM 1995 N N . MET A 1 272 ? -18.262 28.714 29.415 1.00 85.38 272 MET A N 1
ATOM 1996 C CA . MET A 1 272 ? -19.569 28.974 30.029 1.00 85.38 272 MET A CA 1
ATOM 1997 C C . MET A 1 272 ? -20.381 27.686 30.221 1.00 85.38 272 MET A C 1
ATOM 1999 O O . MET A 1 272 ? -21.065 27.542 31.236 1.00 85.38 272 MET A O 1
ATOM 2003 N N . ALA A 1 273 ? -20.283 26.725 29.299 1.00 85.19 273 ALA A N 1
ATOM 2004 C CA . ALA A 1 273 ? -20.922 25.418 29.426 1.00 85.19 273 ALA A CA 1
ATOM 2005 C C . ALA A 1 273 ? -20.302 24.572 30.552 1.00 85.19 273 ALA A C 1
ATOM 2007 O O . ALA A 1 273 ? -21.038 23.950 31.324 1.00 85.19 273 ALA A O 1
ATOM 2008 N N . GLU A 1 274 ? -18.973 24.580 30.703 1.00 88.19 274 GLU A N 1
ATOM 2009 C CA . GLU A 1 274 ? -18.311 23.942 31.850 1.00 88.19 274 GLU A CA 1
ATOM 2010 C C . GLU A 1 274 ? -18.722 24.581 33.176 1.00 88.19 274 GLU A C 1
ATOM 2012 O O . GLU A 1 274 ? -18.990 23.867 34.146 1.00 88.19 274 GLU A O 1
ATOM 2017 N N . LYS A 1 275 ? -18.820 25.915 33.218 1.00 95.56 275 LYS A N 1
ATOM 2018 C CA . LYS A 1 275 ? -19.256 26.629 34.420 1.00 95.56 275 LYS A CA 1
ATOM 2019 C C . LYS A 1 275 ? -20.668 26.207 34.838 1.00 95.56 275 LYS A C 1
ATOM 2021 O O . LYS A 1 275 ? -20.872 25.860 35.997 1.00 95.56 275 LYS A O 1
ATOM 2026 N N . ARG A 1 276 ? -21.603 26.119 33.884 1.00 94.25 276 ARG A N 1
ATOM 2027 C CA . ARG A 1 276 ? -22.979 25.648 34.135 1.00 94.25 276 ARG A CA 1
ATOM 2028 C C . ARG A 1 276 ? -23.032 24.200 34.625 1.00 94.25 276 ARG A C 1
ATOM 2030 O O . ARG A 1 276 ? -23.851 23.878 35.478 1.00 94.25 276 ARG A O 1
ATOM 2037 N N . ARG A 1 277 ? -22.158 23.320 34.117 1.00 93.06 277 ARG A N 1
ATOM 2038 C CA . ARG A 1 277 ? -22.056 21.935 34.615 1.00 93.06 277 ARG A CA 1
ATOM 2039 C C . ARG A 1 277 ? -21.600 21.880 36.072 1.00 93.06 277 ARG A C 1
ATOM 2041 O O . ARG A 1 277 ? -22.178 21.118 36.838 1.00 93.06 277 ARG A O 1
ATOM 2048 N N . LYS A 1 278 ? -20.616 22.701 36.454 1.00 94.44 278 LYS A N 1
ATOM 2049 C CA . LYS A 1 278 ? -20.145 22.788 37.846 1.00 94.44 278 LYS A CA 1
ATOM 2050 C C . LYS A 1 278 ? -21.215 23.355 38.777 1.00 94.44 278 LYS A C 1
ATOM 2052 O O . LYS A 1 278 ? -21.433 22.801 39.847 1.00 94.44 278 LYS A O 1
ATOM 2057 N N . GLU A 1 279 ? -21.919 24.402 38.348 1.00 96.19 279 GLU A N 1
ATOM 2058 C CA . GLU A 1 279 ? -23.027 24.989 39.115 1.00 96.19 279 GLU A CA 1
ATOM 2059 C C . GLU A 1 279 ? -24.155 23.966 39.346 1.00 96.19 279 GLU A C 1
ATOM 2061 O O . GLU A 1 279 ? -24.623 23.811 40.474 1.00 96.19 279 GLU A O 1
ATOM 2066 N N . ALA A 1 280 ? -24.522 23.187 38.322 1.00 95.12 280 ALA A N 1
ATOM 2067 C CA . ALA A 1 280 ? -25.526 22.128 38.448 1.00 95.12 280 ALA A CA 1
ATOM 2068 C C . ALA A 1 280 ? -25.077 20.975 39.371 1.00 95.12 280 ALA A C 1
ATOM 2070 O O . ALA A 1 280 ? -25.886 20.422 40.118 1.00 95.12 280 ALA A O 1
ATOM 2071 N N . GLU A 1 281 ? -23.794 20.603 39.343 1.00 94.38 281 GLU A N 1
ATOM 2072 C CA . GLU A 1 281 ? -23.242 19.571 40.229 1.00 94.38 281 GLU A CA 1
ATOM 2073 C C . GLU A 1 281 ? -23.218 20.035 41.696 1.00 94.38 281 GLU A C 1
ATOM 2075 O O . GLU A 1 281 ? -23.558 19.267 42.601 1.00 94.38 281 GLU A O 1
ATOM 2080 N N . GLU A 1 282 ? -22.897 21.308 41.949 1.00 96.06 282 GLU A N 1
ATOM 2081 C CA . GLU A 1 282 ? -22.983 21.902 43.287 1.00 96.06 282 GLU A CA 1
ATOM 2082 C C . GLU A 1 282 ? -24.423 21.963 43.803 1.00 96.06 282 GLU A C 1
ATOM 2084 O O . GLU A 1 282 ? -24.663 21.663 44.976 1.00 96.06 282 GLU A O 1
ATOM 2089 N N . GLU A 1 283 ? -25.392 22.288 42.946 1.00 96.19 283 GLU A N 1
ATOM 2090 C CA . GLU A 1 283 ? -26.813 22.252 43.299 1.00 96.19 283 GLU A CA 1
ATOM 2091 C C . GLU A 1 283 ? -27.280 20.844 43.665 1.00 96.19 283 GLU A C 1
ATOM 2093 O O . GLU A 1 283 ? -27.919 20.668 44.707 1.00 96.19 283 GLU A O 1
ATOM 2098 N N . GLN A 1 284 ? -26.910 19.831 42.873 1.00 93.25 284 GLN A N 1
ATOM 2099 C CA . GLN A 1 284 ? -27.202 18.427 43.185 1.00 93.25 284 GLN A CA 1
ATOM 2100 C C . GLN A 1 284 ? -26.560 17.993 44.503 1.00 93.25 284 GLN A C 1
ATOM 2102 O O . GLN A 1 284 ? -27.159 17.258 45.296 1.00 93.25 284 GLN A O 1
ATOM 2107 N N . ARG A 1 285 ? -25.338 18.462 44.767 1.00 94.69 285 ARG A N 1
ATOM 2108 C CA . ARG A 1 285 ? -24.644 18.184 46.024 1.00 94.69 285 ARG A CA 1
ATOM 2109 C C . ARG A 1 285 ? -25.345 18.851 47.207 1.00 94.69 285 ARG A C 1
ATOM 2111 O O . ARG A 1 285 ? -25.478 18.217 48.251 1.00 94.69 285 ARG A O 1
ATOM 2118 N N . ARG A 1 286 ? -25.840 20.084 47.049 1.00 94.88 286 ARG A N 1
ATOM 2119 C CA . ARG A 1 286 ? -26.637 20.783 48.074 1.00 94.88 286 ARG A CA 1
ATOM 2120 C C . ARG A 1 286 ? -27.964 20.081 48.344 1.00 94.88 286 ARG A C 1
ATOM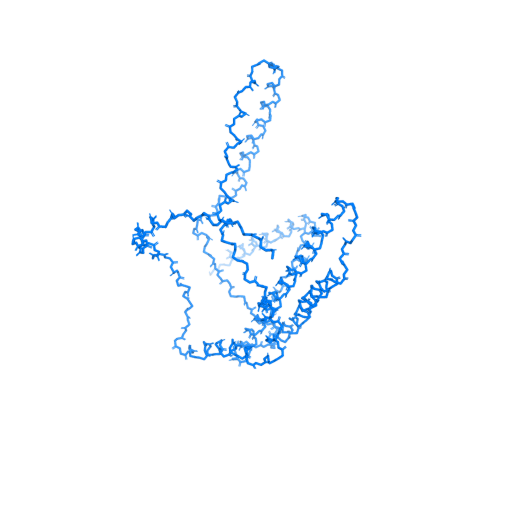 2122 O O . ARG A 1 286 ? -28.302 19.887 49.507 1.00 94.88 286 ARG A O 1
ATOM 2129 N N . THR A 1 287 ? -28.675 19.644 47.305 1.00 94.06 287 THR A N 1
ATOM 2130 C CA . THR A 1 287 ? -29.951 18.925 47.474 1.00 94.06 287 THR A CA 1
ATOM 2131 C C . THR A 1 287 ? -29.761 17.584 48.174 1.00 94.06 287 THR A C 1
ATOM 2133 O O . THR A 1 287 ? -30.530 17.275 49.079 1.00 94.06 287 THR A O 1
ATOM 2136 N N . ARG A 1 288 ? -28.703 16.823 47.853 1.00 91.50 288 ARG A N 1
ATOM 2137 C CA . ARG A 1 288 ? -28.383 15.573 48.576 1.00 91.50 288 ARG A CA 1
ATOM 2138 C C . ARG A 1 288 ? -28.073 15.775 50.061 1.00 91.50 288 ARG A C 1
ATOM 2140 O O . ARG A 1 288 ? -28.267 14.851 50.840 1.00 91.50 288 ARG A O 1
ATOM 2147 N N . LEU A 1 289 ? -27.563 16.942 50.455 1.00 90.25 289 LEU A N 1
ATOM 2148 C CA . LEU A 1 289 ? -27.280 17.260 51.860 1.00 90.25 289 LEU A CA 1
ATOM 2149 C C . LEU A 1 289 ? -28.517 17.772 52.613 1.00 90.25 289 LEU A C 1
ATOM 2151 O O . LEU A 1 289 ? -28.542 17.721 53.838 1.00 90.25 289 LEU A O 1
ATOM 2155 N N . GLN A 1 290 ? -29.529 18.267 51.895 1.00 88.00 290 GLN A N 1
ATOM 2156 C CA . GLN A 1 290 ? -30.762 18.818 52.462 1.00 88.00 290 GLN A CA 1
ATOM 2157 C C . GLN A 1 290 ? -31.908 17.815 52.581 1.00 88.00 290 GLN A C 1
ATOM 2159 O O . GLN A 1 290 ? -32.964 18.197 53.068 1.00 88.00 290 GLN A O 1
ATOM 2164 N N . THR A 1 291 ? -31.742 16.563 52.159 1.00 79.50 291 THR A N 1
ATOM 2165 C CA . THR A 1 291 ? -32.706 15.495 52.452 1.00 79.50 291 THR A CA 1
ATOM 2166 C C . THR A 1 291 ? -32.408 14.915 53.839 1.00 79.50 291 THR A C 1
ATOM 2168 O O . THR A 1 291 ? -31.505 14.079 53.935 1.00 79.50 291 THR A O 1
ATOM 2171 N N . PRO A 1 292 ? -33.091 15.354 54.919 1.00 70.19 292 PRO A N 1
ATOM 2172 C CA . PRO A 1 292 ? -33.003 14.682 56.206 1.00 70.19 292 PRO A CA 1
ATOM 2173 C C . PRO A 1 292 ? -33.588 13.273 56.065 1.00 70.19 292 PRO A C 1
ATOM 2175 O O . PRO A 1 292 ? -34.677 13.100 55.516 1.00 70.19 292 PRO A O 1
ATOM 2178 N N . SER A 1 293 ? -32.820 12.283 56.514 1.00 68.44 293 SER A N 1
ATOM 2179 C CA . SER A 1 293 ? -33.259 10.899 56.715 1.00 68.44 293 SER A CA 1
ATOM 2180 C C . SER A 1 293 ? -34.330 10.797 57.790 1.00 68.44 293 SER A C 1
ATOM 2182 O O . SER A 1 293 ? -34.133 11.480 58.823 1.00 68.44 293 SER A O 1
#

Organism: Polarella glacialis (NCBI:txid89957)

Foldseek 3Di:
DDDDDDDDDDDDPDDDDPDPDDDPDDDDDDPDPPDPVDDPPPPPVPVVVVVVVVVVVVVVPPPPVVPPPPVDDDDDDDDDDDDDPDDPDPPDPPPPPDPDPDDDDDDDPPCVVVVVVVVVVVVVVVVVVVVVPPDDPDVVVPPPPPDPDPPAQDQLVVLLVVLVVLLVVLVVLVVVLVVLVVVCVVDPPPDPDPVVNVVVVVVSVVSSVVSNVSSVVSNVVSVVSNVVSVVVVVCVVVVVHDNPPPPPPPPPLPVVRVVVCVVPPDVVNVVVVVVVVVVVVVVVVVVVVPDDD

Solvent-accessible surface area (backbone atoms only — not comparable to full-atom values): 19020 Å² total; per-residue (Å²): 137,87,86,88,85,83,90,83,86,83,89,83,86,86,90,86,88,84,84,90,79,90,88,87,79,88,89,84,81,83,85,76,75,81,78,74,88,64,77,93,82,64,78,72,57,63,61,50,50,54,53,45,50,61,49,45,66,68,63,78,32,88,79,59,59,70,73,78,63,70,90,67,84,78,90,73,77,90,71,89,76,82,88,85,90,88,84,87,87,85,84,81,86,81,82,86,79,84,88,86,84,81,86,91,76,90,82,77,94,82,58,67,64,64,59,51,53,53,53,49,54,50,52,52,53,51,55,55,45,61,74,66,49,70,75,75,80,56,77,82,74,66,64,81,75,81,71,81,75,79,65,60,63,66,60,32,66,58,36,41,57,60,16,50,63,36,37,50,49,14,50,48,29,50,51,48,38,54,53,52,54,52,51,54,69,77,55,69,84,88,61,93,51,67,70,59,50,58,50,50,55,52,51,55,54,48,55,48,50,52,32,52,50,51,18,50,55,32,39,50,51,17,52,51,38,33,53,51,15,50,54,47,43,52,40,40,74,70,68,79,42,59,79,80,50,74,58,82,58,83,69,66,56,53,72,69,52,43,51,45,51,64,72,69,47,54,70,65,58,57,52,53,51,54,50,52,52,52,53,52,52,50,50,54,52,51,52,65,71,67,61,83,130

Nearest PDB structures (foldseek):
  6ixg-assembly2_B  TM=3.347E-01  e=6.215E+00  Homo sapiens

InterPro domains:
  IPR021434 Protein of unknown function DUF3082 [PF11282] (155-232)

Secondary structure (DSSP, 8-state):
--------------S--S--S---S---S----------TTSHHHHHHHHHHHHHHHHHS-TTTTTTSS-SS-------------S--SS-SSSSSSSS-SS--SSS-TT-HHHHHHHHHHHHHHHHHHHHHS--PPPGGGG---------TT--HHHHHHHHHHHHHHHHHHHHHHHHHHHHHHHS----S-HHHHHHHHHHHHHHHHHHHHHHHHHHHHHHHHHHHHHHHHHHHHTTSS-TTS---------HHHHHHHHHHS-HHHHHHHHHHHHHHHHHHHHHHHH---

Mean predicted aligned error: 18.98 Å

Sequence (293 aa):
MSSPAASHMFDAGRCCAASRARASVLRCSARRRVGWGASARGASLGSALCLLCVRLQLSCAPGFAAAAVAVAGQPVGRARAHGLWTSASRSTRSCLRAEADGDSAAASSSGSGLSRRLRQRLKETISEQEVKVPAAPTEDQKRIVYVDTDLNGVDPVVCILGSVPTAGLSYGFWAFTQTTAKWFLEHPLATDFYPALRLGLVFQTAVLGLSALAAGIFGFTALGIFLLGLRVAFGVVTGELDPSLKTISNSKLTTAETVRDIFTKDPVEVVMAEKRRKEAEEEQRRTRLQTPS

pLDDT: mean 71.2, std 22.18, range [34.69, 97.81]